Protein AF-A0A940TQ71-F1 (afdb_monomer)

Mean predicted aligned error: 8.85 Å

Solvent-accessible surface area (backbone atoms only — not comparable to full-atom values): 10863 Å² total; per-residue (Å²): 138,81,78,70,96,51,60,68,56,54,51,50,52,47,54,51,48,50,54,52,47,54,50,51,41,48,50,52,52,49,52,48,58,70,73,42,68,93,56,52,72,71,57,34,69,73,58,56,71,58,58,68,63,53,50,51,47,52,48,46,51,51,51,48,52,39,48,52,45,43,46,52,15,50,51,47,18,66,75,67,72,36,69,65,38,41,54,52,23,54,53,51,38,52,51,52,51,53,54,50,52,51,52,51,50,54,54,56,46,48,56,72,74,49,37,61,52,49,69,68,56,48,52,49,51,52,57,52,51,66,70,34,87,60,37,69,42,76,68,44,78,52,46,36,40,56,78,85,34,28,36,40,39,36,36,26,25,59,50,95,57,98,43,74,66,55,48,52,53,47,50,52,53,50,54,53,52,45,36,71,75,37,74,44,46,78,44,79,45,80,44,81,40,94,74,125

Foldseek 3Di:
DDDDPCLVVVLVVLVVVLVVLVVQLVVLVVVCVVVCPPHDSVRCLVQPPQLVSNLSNLVSVLSNVLSVLQNVLSVCCVVVVPCVSNVVSVVVSVVSVVVSVVVNVVSVVCLVVFDFHGPVVQVVLLVLQPPDPQFPFWDDWTWTDDNQAIAIETETATPDDPDPVVNVVSVVVSVVVSCVVPVRYDHYHYHHDPHD

Radius of gyration: 26.19 Å; Cα contacts (8 Å, |Δi|>4): 206; chains: 1; bounding box: 57×33×78 Å

pLDDT: mean 86.19, std 9.91, range [43.88, 95.69]

Sequence (196 aa):
PEMPQSPWVAVGVLGVAVLLELGSLRGALSEVKRVQGRRSLLKWFRQSRQSELIVVVGEDIAALLGLLVALVAVIATMVLANPLFDALGTIAIGVVLVVVAAALGVEVKSLLIGESADPETVSALHGFLTRRPEIAQVYSLITLQLGLELMVSAKVRMQETGTALQLIEDINRVELALRENFPQVRWVFFEPDIHD

Secondary structure (DSSP, 8-state):
-PPPS-HHHHHHHHHHHHHHHHHHHHHHHHHHHHHHTTS-HHHHHHH---HHHHHHHHHHHHHHHHHHHHHHHHHHHHHHT-THHHHHHHHHHHHHHHHHHHHHHHHHHHHHH-BPPPHHHHHHHHHHHHT-TTEEEEEEEEEEEETTEEEEEEEEEEP--SSHHHHHHHHHHHHHHHHHH-TTEEEEEEEE-S--

Nearest PDB structures (foldseek):
  8f6h-assembly1_A  TM=5.730E-01  e=2.544E-06  Shewanella oneidensis MR-1
  8f6e-assembly1_B  TM=6.457E-01  e=4.032E-06  Shewanella oneidensis
  7kzx-assembly1_B  TM=5.591E-01  e=5.377E-06  Shewanella oneidensis
  8f6i-assembly1_B  TM=5.713E-01  e=1.801E-05  Shewanella oneidensis MR-1
  8f6h-assembly1_B  TM=4.528E-01  e=3.024E-05  Shewanella oneidensis MR-1

Structure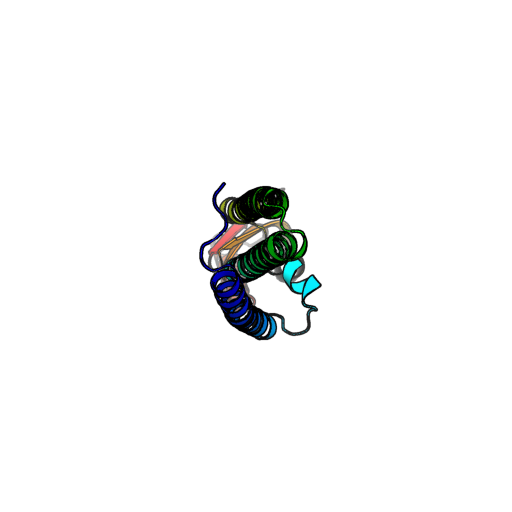 (mmCIF, N/CA/C/O backbone):
data_AF-A0A940TQ71-F1
#
_entry.id   AF-A0A940TQ71-F1
#
loop_
_atom_site.group_PDB
_atom_site.id
_atom_site.type_symbol
_atom_site.label_atom_id
_atom_site.label_alt_id
_atom_site.label_comp_id
_atom_site.label_asym_id
_atom_site.label_entity_id
_atom_site.label_seq_id
_atom_site.pdbx_PDB_ins_code
_atom_site.Cartn_x
_atom_site.Cartn_y
_atom_site.Cartn_z
_atom_site.occupancy
_atom_site.B_iso_or_equiv
_atom_site.auth_seq_id
_atom_site.auth_comp_id
_atom_site.auth_asym_id
_atom_site.auth_atom_id
_atom_site.pdbx_PDB_model_num
ATOM 1 N N . PRO A 1 1 ? 19.522 17.684 -33.947 1.00 43.88 1 PRO A N 1
ATOM 2 C CA . PRO A 1 1 ? 19.627 16.398 -33.222 1.00 43.88 1 PRO A CA 1
ATOM 3 C C . PRO A 1 1 ? 20.849 15.626 -33.723 1.00 43.88 1 PRO A C 1
ATOM 5 O O . PRO A 1 1 ? 20.836 15.111 -34.837 1.00 43.88 1 PRO A O 1
ATOM 8 N N . GLU A 1 2 ? 21.936 15.652 -32.954 1.00 44.97 2 GLU A N 1
ATOM 9 C CA . GLU A 1 2 ? 23.132 14.866 -33.267 1.00 44.97 2 GLU A CA 1
ATOM 10 C C . GLU A 1 2 ? 22.896 13.399 -32.896 1.00 44.97 2 GLU A C 1
ATOM 12 O O . GLU A 1 2 ? 22.235 13.108 -31.899 1.00 44.97 2 GLU A O 1
ATOM 17 N N . MET A 1 3 ? 23.401 12.470 -33.712 1.00 48.25 3 MET A N 1
ATOM 18 C CA . MET A 1 3 ? 23.359 11.047 -33.374 1.00 48.25 3 MET A CA 1
ATOM 19 C C . MET A 1 3 ? 24.162 10.806 -32.087 1.00 48.25 3 MET A C 1
ATOM 21 O O . MET A 1 3 ? 25.248 11.376 -31.948 1.00 48.25 3 MET A O 1
ATOM 25 N N . PRO A 1 4 ? 23.679 9.957 -31.160 1.00 55.03 4 PRO A N 1
ATOM 26 C CA . PRO A 1 4 ? 24.454 9.604 -29.983 1.00 55.03 4 PRO A CA 1
ATOM 27 C C . PRO A 1 4 ? 25.815 9.063 -30.427 1.00 55.03 4 PRO A C 1
ATOM 29 O O . PRO A 1 4 ? 25.884 8.147 -31.243 1.00 55.03 4 PRO A O 1
ATOM 32 N N . GLN A 1 5 ? 26.901 9.622 -29.888 1.00 62.00 5 GLN A N 1
ATOM 33 C CA . GLN A 1 5 ? 28.275 9.273 -30.277 1.00 62.00 5 GLN A CA 1
ATOM 34 C C . GLN A 1 5 ? 28.628 7.800 -29.973 1.00 62.00 5 GLN A C 1
ATOM 36 O O . GLN A 1 5 ? 29.611 7.278 -30.493 1.00 62.00 5 GLN A O 1
ATOM 41 N N . SER A 1 6 ? 27.813 7.105 -29.164 1.00 73.38 6 SER A N 1
ATOM 42 C CA . SER A 1 6 ? 27.898 5.655 -28.943 1.00 73.38 6 SER A CA 1
ATOM 43 C C . SER A 1 6 ? 26.532 5.034 -28.564 1.00 73.38 6 SER A C 1
ATOM 45 O O . SER A 1 6 ? 26.259 4.759 -27.395 1.00 73.38 6 SER A O 1
ATOM 47 N N . PRO A 1 7 ? 25.648 4.745 -29.538 1.00 75.44 7 PRO A N 1
ATOM 48 C CA . PRO A 1 7 ? 24.311 4.193 -29.271 1.00 75.44 7 PRO A CA 1
ATOM 49 C C . PRO A 1 7 ? 24.369 2.837 -28.547 1.00 75.44 7 PRO A C 1
ATOM 51 O O . PRO A 1 7 ? 23.540 2.520 -27.700 1.00 75.44 7 PRO A O 1
ATOM 54 N N . TRP A 1 8 ? 25.422 2.065 -28.819 1.00 83.69 8 TRP A N 1
ATOM 55 C CA . TRP A 1 8 ? 25.704 0.791 -28.162 1.00 83.69 8 TRP A CA 1
ATOM 56 C C . TRP A 1 8 ? 25.992 0.921 -26.663 1.00 83.69 8 TRP A C 1
ATOM 58 O O . TRP A 1 8 ? 25.630 0.029 -25.899 1.00 83.69 8 TRP A O 1
ATOM 68 N N . VAL A 1 9 ? 26.594 2.033 -26.224 1.00 86.81 9 VAL A N 1
ATOM 69 C CA . VAL A 1 9 ? 26.806 2.302 -24.794 1.00 86.81 9 VAL A CA 1
ATOM 70 C C . VAL A 1 9 ? 25.469 2.590 -24.121 1.00 86.81 9 VAL A C 1
ATOM 72 O O . VAL A 1 9 ? 25.210 2.046 -23.053 1.00 86.81 9 VAL A O 1
ATOM 75 N N . ALA A 1 10 ? 24.585 3.359 -24.766 1.00 85.62 10 ALA A N 1
ATOM 76 C CA . ALA A 1 10 ? 23.243 3.622 -24.246 1.00 85.62 10 ALA A CA 1
ATOM 77 C C . ALA A 1 10 ? 22.433 2.325 -24.079 1.00 85.62 10 ALA A C 1
ATOM 79 O O . ALA A 1 10 ? 21.860 2.092 -23.018 1.00 85.62 10 ALA A O 1
ATOM 80 N N . VAL A 1 11 ? 22.456 1.437 -25.079 1.00 88.12 11 VAL A N 1
ATOM 81 C CA . VAL A 1 11 ? 21.818 0.112 -24.991 1.00 88.12 11 VAL A CA 1
ATOM 82 C C . VAL A 1 11 ? 22.415 -0.723 -23.853 1.00 88.12 11 VAL A C 1
ATOM 84 O O . VAL A 1 11 ? 21.669 -1.342 -23.097 1.00 88.12 11 VAL A O 1
ATOM 87 N N . GLY A 1 12 ? 23.743 -0.720 -23.694 1.00 92.06 12 GLY A N 1
ATOM 88 C CA . GLY A 1 12 ? 24.418 -1.430 -22.606 1.00 92.06 12 GLY A CA 1
ATOM 89 C C . GLY A 1 12 ? 24.010 -0.923 -21.220 1.00 92.06 12 GLY A C 1
ATOM 90 O O . GLY A 1 12 ? 23.656 -1.721 -20.355 1.00 92.06 12 GLY A O 1
ATOM 91 N N . VAL A 1 13 ? 23.999 0.398 -21.026 1.00 92.00 13 VAL A N 1
ATOM 92 C CA . VAL A 1 13 ? 23.578 1.034 -19.767 1.00 92.00 13 VAL A CA 1
ATOM 93 C C . VAL A 1 13 ? 22.111 0.731 -19.465 1.00 92.00 13 VAL A C 1
ATOM 95 O O . VAL A 1 13 ? 21.802 0.319 -18.350 1.00 92.00 13 VAL A O 1
ATOM 98 N N . LEU A 1 14 ? 21.217 0.858 -20.452 1.00 91.31 14 LEU A N 1
ATOM 99 C CA . LEU A 1 14 ? 19.795 0.534 -20.295 1.00 91.31 14 LEU A CA 1
ATOM 100 C C . LEU A 1 14 ? 19.583 -0.945 -19.955 1.00 91.31 14 LEU A C 1
ATOM 102 O O . LEU A 1 14 ? 18.788 -1.265 -19.075 1.00 91.31 14 LEU A O 1
ATOM 106 N N . GLY A 1 15 ? 20.320 -1.851 -20.601 1.00 93.38 15 GLY A N 1
ATOM 107 C CA . GLY A 1 1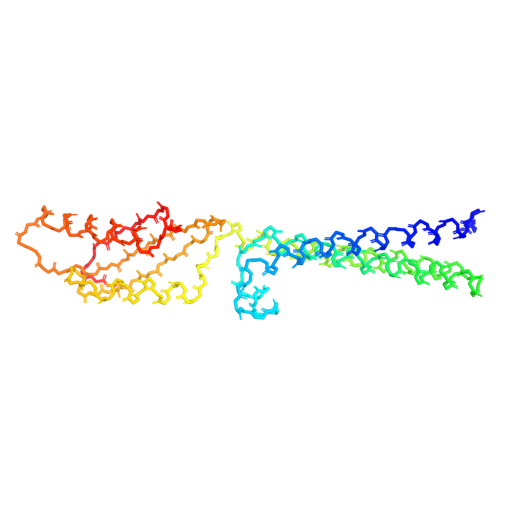5 ? 20.260 -3.280 -20.304 1.00 93.38 15 GLY A CA 1
ATOM 108 C C . GLY A 1 15 ? 20.674 -3.596 -18.865 1.00 93.38 15 GLY A C 1
ATOM 109 O O . GLY A 1 15 ? 19.977 -4.335 -18.172 1.00 93.38 15 GLY A O 1
ATOM 110 N N . VAL A 1 16 ? 21.771 -3.000 -18.386 1.00 94.94 16 VAL A N 1
ATOM 111 C CA . VAL A 1 16 ? 22.211 -3.155 -16.990 1.00 94.94 16 VAL A CA 1
ATOM 112 C C . VAL A 1 16 ? 21.192 -2.550 -16.024 1.00 94.94 16 VAL A C 1
ATOM 114 O O . VAL A 1 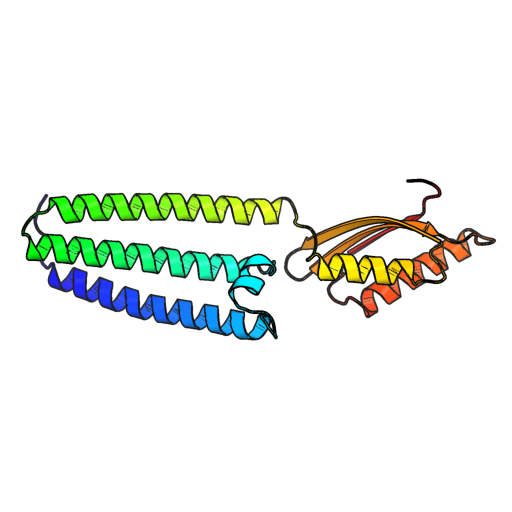16 ? 20.852 -3.200 -15.038 1.00 94.94 16 VAL A O 1
ATOM 117 N N . ALA A 1 17 ? 20.657 -1.362 -16.321 1.00 94.06 17 ALA A N 1
ATOM 118 C CA . ALA A 1 17 ? 19.630 -0.719 -15.504 1.00 94.06 17 ALA A CA 1
ATOM 119 C C . ALA A 1 17 ? 18.386 -1.609 -15.359 1.00 94.06 17 ALA A C 1
ATOM 121 O O . ALA A 1 17 ? 17.955 -1.862 -14.242 1.00 94.06 17 ALA A O 1
ATOM 122 N N . VAL A 1 18 ? 17.875 -2.184 -16.455 1.00 94.12 18 VAL A N 1
ATOM 123 C CA . VAL A 1 18 ? 16.736 -3.121 -16.417 1.00 94.12 18 VAL A CA 1
ATOM 124 C C . VAL A 1 18 ? 17.028 -4.338 -15.536 1.00 94.12 18 VAL A C 1
ATOM 126 O O . VAL A 1 18 ? 16.155 -4.783 -14.794 1.00 94.12 18 VAL A O 1
ATOM 129 N N . LEU A 1 19 ? 18.242 -4.896 -15.590 1.00 94.50 19 LEU A N 1
ATOM 130 C CA . LEU A 1 19 ? 18.611 -6.044 -14.755 1.00 94.50 19 LEU A CA 1
ATOM 131 C C . LEU A 1 19 ? 18.677 -5.692 -13.266 1.00 94.50 19 LEU A C 1
ATOM 133 O O . LEU A 1 19 ? 18.219 -6.486 -12.441 1.00 94.50 19 LEU A O 1
ATOM 137 N N . LEU A 1 20 ? 19.238 -4.527 -12.929 1.00 94.88 20 LEU A N 1
ATOM 138 C CA . LEU A 1 20 ? 19.290 -4.028 -11.554 1.00 94.88 20 LEU A CA 1
ATOM 139 C C . LEU A 1 20 ? 17.882 -3.762 -11.018 1.00 94.88 20 LEU A C 1
ATOM 141 O O . LEU A 1 20 ? 17.544 -4.242 -9.937 1.00 94.88 20 LEU A O 1
ATOM 145 N N . GLU A 1 21 ? 17.041 -3.107 -11.814 1.00 93.56 21 GLU A N 1
ATOM 146 C CA . GLU A 1 21 ? 15.661 -2.778 -11.458 1.00 93.56 21 GLU A CA 1
ATOM 147 C C . GLU A 1 21 ? 14.804 -4.042 -11.277 1.00 93.56 21 GLU A C 1
ATOM 149 O O . GLU A 1 21 ? 14.069 -4.182 -10.304 1.00 93.56 21 GLU A O 1
ATOM 154 N N . LEU A 1 22 ? 14.971 -5.049 -12.145 1.00 93.19 22 LEU A N 1
ATOM 155 C CA . LEU A 1 22 ? 14.365 -6.373 -11.953 1.00 93.19 22 LEU A CA 1
ATOM 156 C C . LEU A 1 22 ? 14.838 -7.047 -10.657 1.00 93.19 22 LEU A C 1
ATOM 158 O O . LEU A 1 22 ? 14.090 -7.825 -10.059 1.00 93.19 22 LEU A O 1
ATOM 162 N N . GLY A 1 23 ? 16.082 -6.803 -10.243 1.00 93.44 23 GLY A N 1
ATOM 163 C CA . GLY A 1 23 ? 16.612 -7.235 -8.953 1.00 93.44 23 GLY A CA 1
ATOM 164 C C . GLY A 1 23 ? 15.892 -6.563 -7.784 1.00 93.44 23 GLY A C 1
ATOM 165 O O . GLY A 1 23 ? 15.430 -7.271 -6.887 1.00 93.44 23 GLY A O 1
ATOM 166 N N . SER A 1 24 ? 15.742 -5.235 -7.839 1.00 91.94 24 SER A N 1
ATOM 167 C CA . SER A 1 24 ? 14.995 -4.441 -6.849 1.00 91.94 24 SER A CA 1
ATOM 168 C C . SER A 1 24 ? 13.548 -4.915 -6.731 1.00 91.94 24 SER A C 1
ATOM 170 O O . SER A 1 24 ? 13.131 -5.371 -5.661 1.00 91.94 24 SER A O 1
ATOM 172 N N . LEU A 1 25 ? 12.836 -4.989 -7.861 1.00 91.56 25 LEU A N 1
ATOM 173 C CA . LEU A 1 25 ? 11.439 -5.409 -7.906 1.00 91.56 25 LEU A CA 1
ATOM 174 C C . LEU A 1 25 ? 11.252 -6.820 -7.340 1.00 91.56 25 LEU A C 1
ATOM 176 O O . LEU A 1 25 ? 10.284 -7.098 -6.631 1.00 91.56 25 LEU A O 1
ATOM 180 N N . ARG A 1 26 ? 12.178 -7.746 -7.623 1.00 91.56 26 ARG A N 1
ATOM 181 C CA . ARG A 1 26 ? 12.144 -9.091 -7.025 1.00 91.56 26 ARG A CA 1
ATOM 182 C C . ARG A 1 26 ? 12.329 -9.053 -5.511 1.00 91.56 26 ARG A C 1
ATOM 184 O O . ARG A 1 26 ? 11.670 -9.834 -4.825 1.00 91.56 26 ARG A O 1
ATOM 191 N N . GLY A 1 27 ? 13.204 -8.187 -5.005 1.00 90.00 27 GLY A N 1
ATOM 192 C CA . GLY A 1 27 ? 13.382 -7.954 -3.573 1.00 90.00 27 GLY A CA 1
ATOM 193 C C . GLY A 1 27 ? 12.095 -7.450 -2.925 1.00 90.00 27 GLY A C 1
ATOM 194 O O . GLY A 1 27 ? 11.592 -8.082 -1.995 1.00 90.00 27 GLY A O 1
ATOM 195 N N . ALA A 1 28 ? 11.499 -6.397 -3.487 1.00 87.00 28 ALA A N 1
ATOM 196 C CA . ALA A 1 28 ? 10.243 -5.828 -3.007 1.00 87.00 28 ALA A CA 1
ATOM 197 C C . ALA A 1 28 ? 9.092 -6.853 -3.045 1.00 87.00 28 ALA A C 1
ATOM 199 O O . ALA A 1 28 ? 8.398 -7.063 -2.050 1.00 87.00 28 ALA A O 1
ATOM 200 N N . LEU A 1 29 ? 8.943 -7.597 -4.148 1.00 86.88 29 LEU A N 1
ATOM 201 C CA . LEU A 1 29 ? 7.950 -8.672 -4.263 1.00 86.88 29 LEU A CA 1
ATOM 202 C C . LEU A 1 29 ? 8.201 -9.831 -3.290 1.00 86.88 29 LEU A C 1
ATOM 204 O O . LEU A 1 29 ? 7.251 -10.493 -2.867 1.00 86.88 29 LEU A O 1
ATOM 208 N N . SER A 1 30 ? 9.458 -10.115 -2.943 1.00 86.56 30 SER A N 1
ATOM 209 C CA . SER A 1 30 ? 9.781 -11.105 -1.914 1.00 86.56 30 SER A CA 1
ATOM 210 C C . SER A 1 30 ? 9.316 -10.640 -0.535 1.00 86.56 30 SER A C 1
ATOM 212 O O . SER A 1 30 ? 8.801 -11.460 0.225 1.00 86.56 30 SER A O 1
ATOM 214 N N . GLU A 1 31 ? 9.457 -9.354 -0.216 1.00 85.19 31 GLU A N 1
ATOM 215 C CA . GLU A 1 31 ? 8.972 -8.794 1.048 1.00 85.19 31 GLU A CA 1
ATOM 216 C C . GLU A 1 31 ? 7.440 -8.807 1.105 1.00 85.19 31 GLU A C 1
ATOM 218 O O . GLU A 1 31 ? 6.857 -9.310 2.066 1.00 85.19 31 GLU A O 1
ATOM 223 N N . VAL A 1 32 ? 6.774 -8.424 0.008 1.00 84.06 32 VAL A N 1
ATOM 224 C CA . VAL A 1 32 ? 5.315 -8.556 -0.134 1.00 84.06 32 VAL A CA 1
ATOM 225 C C . VAL A 1 32 ? 4.864 -9.995 0.118 1.00 84.06 32 VAL A C 1
ATOM 227 O O . VAL A 1 32 ? 3.930 -10.220 0.884 1.00 84.06 32 VAL A O 1
ATOM 230 N N . LYS A 1 33 ? 5.546 -10.994 -0.458 1.00 83.50 33 LYS A N 1
ATOM 231 C CA . LYS A 1 33 ? 5.207 -12.412 -0.246 1.00 83.50 33 LYS A CA 1
ATOM 232 C C . LYS A 1 33 ? 5.316 -12.854 1.214 1.00 83.50 33 LYS A C 1
ATOM 234 O O . LYS A 1 33 ? 4.555 -13.730 1.619 1.00 83.50 33 LYS A O 1
ATOM 239 N N . ARG A 1 34 ? 6.230 -12.278 2.003 1.00 80.75 34 ARG A N 1
ATOM 240 C CA . ARG A 1 34 ? 6.346 -12.583 3.441 1.00 80.75 34 ARG A CA 1
ATOM 241 C C . ARG A 1 34 ? 5.147 -12.059 4.225 1.00 80.75 34 ARG A C 1
ATOM 243 O O . ARG A 1 34 ? 4.694 -12.730 5.147 1.00 80.75 34 ARG A O 1
ATOM 250 N N . VAL A 1 35 ? 4.605 -10.909 3.826 1.00 75.50 35 VAL A N 1
ATOM 251 C CA . VAL A 1 35 ? 3.489 -10.256 4.526 1.00 75.50 35 VAL A CA 1
ATOM 252 C C . VAL A 1 35 ? 2.111 -10.681 3.995 1.00 75.50 35 VAL A C 1
ATOM 254 O O . VAL A 1 35 ? 1.115 -10.661 4.715 1.00 75.50 35 VAL A O 1
ATOM 257 N N . GLN A 1 36 ? 2.032 -11.126 2.742 1.00 70.19 36 GLN A N 1
ATOM 258 C CA . GLN A 1 36 ? 0.796 -11.493 2.044 1.00 70.19 36 GLN A CA 1
ATOM 259 C C . GLN A 1 36 ? 0.043 -12.693 2.652 1.00 70.19 36 GLN A C 1
ATOM 261 O O . GLN A 1 36 ? -1.174 -12.828 2.465 1.00 70.19 36 GLN A O 1
ATOM 266 N N . GLY A 1 37 ? 0.739 -13.576 3.374 1.00 72.31 37 GLY A N 1
ATOM 267 C CA . GLY A 1 37 ? 0.145 -14.768 3.979 1.00 72.31 37 GLY A CA 1
ATOM 268 C C . GLY A 1 37 ? -0.535 -15.675 2.942 1.00 72.31 37 GLY A C 1
ATOM 269 O O . GLY A 1 37 ? 0.080 -16.086 1.963 1.00 72.31 37 GLY A O 1
ATOM 270 N N . ARG A 1 38 ? -1.821 -16.002 3.150 1.00 69.81 38 ARG A N 1
ATOM 271 C CA . ARG A 1 38 ? -2.621 -16.872 2.253 1.00 69.81 38 ARG A CA 1
ATOM 272 C C . ARG A 1 38 ? -3.369 -16.125 1.136 1.00 69.81 38 ARG A C 1
ATOM 274 O O . ARG A 1 38 ? -4.068 -16.762 0.348 1.00 69.81 38 ARG A O 1
ATOM 281 N N . ARG A 1 39 ? -3.305 -14.790 1.086 1.00 70.25 39 ARG A N 1
ATOM 282 C CA . ARG A 1 39 ? -4.020 -13.988 0.070 1.00 70.25 39 ARG A CA 1
ATOM 283 C C . ARG A 1 39 ? -3.285 -14.093 -1.275 1.00 70.25 39 ARG A C 1
ATOM 285 O O . ARG A 1 39 ? -2.119 -14.457 -1.295 1.00 70.25 39 ARG A O 1
ATOM 292 N N . SER A 1 40 ? -3.929 -13.814 -2.411 1.00 77.56 40 SER A N 1
ATOM 293 C CA . SER A 1 40 ? -3.237 -13.701 -3.714 1.00 77.56 40 SER A CA 1
ATOM 294 C C . SER A 1 40 ? -2.602 -12.313 -3.873 1.00 77.56 40 SER A C 1
ATOM 296 O O . SER A 1 40 ? -3.045 -11.377 -3.213 1.00 77.56 40 SER A O 1
ATOM 298 N N . LEU A 1 41 ? -1.595 -12.157 -4.746 1.00 70.75 41 LEU A N 1
ATOM 299 C CA . LEU A 1 41 ? -0.843 -10.894 -4.872 1.00 70.75 41 LEU A CA 1
ATOM 300 C C . LEU A 1 41 ? -1.769 -9.738 -5.263 1.00 70.75 41 LEU A C 1
ATOM 302 O O . LEU A 1 41 ? -1.744 -8.690 -4.637 1.00 70.75 41 LEU A O 1
ATOM 306 N N . LEU A 1 42 ? -2.661 -9.968 -6.228 1.00 68.12 42 LEU A N 1
ATOM 307 C CA . LEU A 1 42 ? -3.688 -9.007 -6.644 1.00 68.12 42 LEU A CA 1
ATOM 308 C C . LEU A 1 42 ? -4.652 -8.639 -5.512 1.00 68.12 42 LEU A C 1
ATOM 310 O O . LEU A 1 42 ? -5.015 -7.475 -5.358 1.00 68.12 42 LEU A O 1
ATOM 314 N N 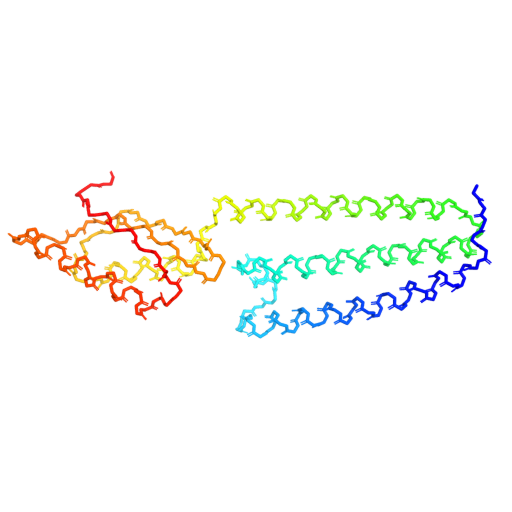. LYS A 1 43 ? -5.073 -9.627 -4.714 1.00 69.62 43 LYS A N 1
ATOM 315 C CA . LYS A 1 43 ? -5.970 -9.381 -3.582 1.00 69.62 43 LYS A CA 1
ATOM 316 C C . LYS A 1 43 ? -5.245 -8.615 -2.473 1.00 69.62 43 LYS A C 1
ATOM 318 O O . LYS A 1 43 ? -5.841 -7.731 -1.877 1.00 69.62 43 LYS A O 1
ATOM 323 N N . TRP A 1 44 ? -3.964 -8.902 -2.249 1.00 73.31 44 TRP A N 1
ATOM 324 C CA . TRP A 1 44 ? -3.122 -8.170 -1.309 1.00 73.31 44 TRP A CA 1
ATOM 325 C C . TRP A 1 44 ? -2.861 -6.740 -1.775 1.00 73.31 44 TRP A C 1
ATOM 327 O O . TRP A 1 44 ? -3.107 -5.841 -0.997 1.00 73.31 44 TRP A O 1
ATOM 337 N N . PHE A 1 45 ? -2.502 -6.491 -3.035 1.00 71.06 45 PHE A N 1
ATOM 338 C CA . PHE A 1 45 ? -2.336 -5.121 -3.545 1.00 71.06 45 PHE A CA 1
ATOM 339 C C . PHE A 1 45 ? -3.605 -4.275 -3.405 1.00 71.06 45 PHE A C 1
ATOM 341 O O . PHE A 1 45 ? -3.522 -3.075 -3.188 1.00 71.06 45 PHE A O 1
ATOM 348 N N . ARG A 1 46 ? -4.784 -4.897 -3.511 1.00 65.88 46 ARG A N 1
ATOM 349 C CA . ARG A 1 46 ? -6.071 -4.201 -3.399 1.00 65.88 46 ARG A CA 1
ATOM 350 C C . ARG A 1 46 ? -6.568 -4.012 -1.957 1.00 65.88 46 ARG A C 1
ATOM 352 O O . ARG A 1 46 ? -7.417 -3.159 -1.733 1.00 65.88 46 ARG A O 1
ATOM 359 N N . GLN A 1 47 ? -6.125 -4.844 -1.013 1.00 63.84 47 GLN A N 1
ATOM 360 C CA . GLN A 1 47 ? -6.622 -4.859 0.376 1.00 63.84 47 GLN A CA 1
ATOM 361 C C . GLN A 1 47 ? -5.565 -4.455 1.409 1.00 63.84 47 GLN A C 1
ATOM 363 O O . GLN A 1 47 ? -5.894 -4.063 2.523 1.00 63.84 47 GLN A O 1
ATOM 368 N N . SER A 1 48 ? -4.286 -4.592 1.072 1.00 64.19 48 SER A N 1
ATOM 369 C CA . SER A 1 48 ? -3.183 -4.201 1.934 1.00 64.19 48 SER A CA 1
ATOM 370 C C . SER A 1 48 ? -3.101 -2.687 1.963 1.00 64.19 48 SER A C 1
ATOM 372 O O . SER A 1 48 ? -3.116 -2.033 0.929 1.00 64.19 48 SER A O 1
ATOM 374 N N . ARG A 1 49 ? -3.006 -2.139 3.169 1.00 63.94 49 ARG A N 1
ATOM 375 C CA . ARG A 1 49 ? -2.795 -0.711 3.422 1.00 63.94 49 ARG A CA 1
ATOM 376 C C . ARG A 1 49 ? -1.342 -0.426 3.813 1.00 63.94 49 ARG A C 1
ATOM 378 O O . ARG A 1 49 ? -1.045 0.594 4.420 1.00 63.94 49 ARG A O 1
ATOM 385 N N . GLN A 1 50 ? -0.430 -1.356 3.508 1.00 67.69 50 GLN A N 1
ATOM 386 C CA . GLN A 1 50 ? 1.008 -1.151 3.679 1.00 67.69 50 GLN A CA 1
ATOM 387 C C . GLN A 1 50 ? 1.541 -0.278 2.549 1.00 67.69 50 GLN A C 1
ATOM 389 O O . GLN A 1 50 ? 2.113 -0.757 1.569 1.00 67.69 50 GLN A O 1
ATOM 394 N N . SER A 1 51 ? 1.316 1.019 2.715 1.00 67.06 51 SER A N 1
ATOM 395 C CA . SER A 1 51 ? 1.616 2.073 1.753 1.00 67.06 51 SER A CA 1
ATOM 396 C C . SER A 1 51 ? 3.047 2.046 1.253 1.00 67.06 51 SER A C 1
ATOM 398 O O . SER A 1 51 ? 3.279 2.227 0.068 1.00 67.06 51 SER A O 1
ATOM 400 N N . GLU A 1 52 ? 4.001 1.779 2.141 1.00 76.75 52 GLU A N 1
ATOM 401 C CA . GLU A 1 52 ? 5.422 1.765 1.799 1.00 76.75 52 GLU A CA 1
ATOM 402 C C . GLU A 1 52 ? 5.734 0.714 0.727 1.00 76.75 52 GLU A C 1
ATOM 404 O O . GLU A 1 52 ? 6.285 1.040 -0.319 1.00 76.75 52 GLU A O 1
ATOM 409 N N . LEU A 1 53 ? 5.296 -0.533 0.928 1.00 78.69 53 LEU A N 1
ATOM 410 C CA . LEU A 1 53 ? 5.544 -1.614 -0.029 1.00 78.69 53 LEU A CA 1
ATOM 411 C C . LEU A 1 53 ? 4.773 -1.425 -1.340 1.00 78.69 53 LEU A C 1
ATOM 413 O O . LEU A 1 53 ? 5.282 -1.777 -2.402 1.00 78.69 53 LEU A O 1
ATOM 417 N N . ILE A 1 54 ? 3.552 -0.883 -1.283 1.00 77.56 54 ILE A N 1
ATOM 418 C CA . ILE A 1 54 ? 2.754 -0.614 -2.487 1.00 77.56 54 ILE A CA 1
ATOM 419 C C . ILE A 1 54 ? 3.405 0.482 -3.330 1.00 77.56 54 ILE A C 1
ATOM 421 O O . ILE A 1 54 ? 3.519 0.318 -4.545 1.00 77.56 54 ILE A O 1
ATOM 425 N N . VAL A 1 55 ? 3.858 1.563 -2.690 1.00 81.38 55 VAL A N 1
ATOM 426 C CA . VAL A 1 55 ? 4.527 2.685 -3.357 1.00 81.38 55 VAL A CA 1
ATOM 427 C C . VAL A 1 55 ? 5.833 2.224 -3.995 1.00 81.38 55 VAL A C 1
ATOM 429 O O . VAL A 1 55 ? 6.007 2.445 -5.189 1.00 81.38 55 VAL A O 1
ATOM 432 N N . VAL A 1 56 ? 6.690 1.513 -3.254 1.00 86.25 56 VAL A N 1
ATOM 433 C CA . VAL A 1 56 ? 7.979 1.023 -3.773 1.00 86.25 56 VAL A CA 1
ATOM 434 C C . VAL A 1 56 ? 7.779 0.076 -4.957 1.00 86.25 56 VAL A C 1
ATOM 436 O O . VAL A 1 56 ? 8.397 0.250 -6.000 1.00 86.25 56 VAL A O 1
ATOM 439 N N . VAL A 1 57 ? 6.866 -0.899 -4.861 1.00 86.62 57 VAL A N 1
ATOM 440 C CA . VAL A 1 57 ? 6.612 -1.804 -5.997 1.00 86.62 57 VAL A CA 1
ATOM 441 C C . VAL A 1 57 ? 6.016 -1.054 -7.193 1.00 86.62 57 VAL A C 1
ATOM 443 O O . VAL A 1 57 ? 6.346 -1.362 -8.338 1.00 86.62 57 VAL A O 1
ATOM 446 N N . GLY A 1 58 ? 5.130 -0.086 -6.949 1.00 83.69 58 GLY A N 1
ATOM 447 C CA . GLY A 1 58 ? 4.564 0.756 -8.002 1.00 83.69 58 GLY A CA 1
ATOM 448 C C . GLY A 1 58 ? 5.629 1.580 -8.729 1.00 83.69 58 GLY A C 1
ATOM 449 O O . GLY A 1 58 ? 5.602 1.659 -9.959 1.00 83.69 58 GLY A O 1
ATOM 450 N N . GLU A 1 59 ? 6.578 2.141 -7.983 1.00 86.50 59 GLU A N 1
ATOM 451 C CA . GLU A 1 59 ? 7.718 2.896 -8.506 1.00 86.50 59 GLU A CA 1
ATOM 452 C C . GLU A 1 59 ? 8.651 2.013 -9.343 1.00 86.50 59 GLU A C 1
ATOM 454 O O . GLU A 1 59 ? 8.897 2.335 -10.505 1.00 86.50 59 GLU A O 1
ATOM 459 N N . ASP A 1 60 ? 9.069 0.856 -8.826 1.00 90.88 60 ASP A N 1
ATOM 460 C CA . ASP A 1 60 ? 9.943 -0.080 -9.548 1.00 90.88 60 ASP A CA 1
ATOM 461 C C . ASP A 1 60 ? 9.299 -0.554 -10.872 1.00 90.88 60 ASP A C 1
ATOM 463 O O . ASP A 1 60 ? 9.958 -0.693 -11.907 1.00 90.88 60 ASP A O 1
ATOM 467 N N . ILE A 1 61 ? 7.977 -0.786 -10.886 1.00 88.25 61 ILE A N 1
ATOM 468 C CA . ILE A 1 61 ? 7.237 -1.145 -12.111 1.00 88.25 61 ILE A CA 1
ATOM 469 C C . ILE A 1 61 ? 7.239 0.016 -13.112 1.00 88.25 61 ILE A C 1
ATOM 471 O O . ILE A 1 61 ? 7.438 -0.198 -14.311 1.00 88.25 61 ILE A O 1
ATOM 475 N N . ALA A 1 62 ? 7.007 1.239 -12.639 1.00 87.69 62 ALA A N 1
ATOM 476 C CA . ALA A 1 62 ? 7.036 2.434 -13.469 1.00 87.69 62 ALA A CA 1
ATOM 477 C C . ALA A 1 62 ? 8.421 2.681 -14.080 1.00 87.69 62 ALA A C 1
ATOM 479 O O . ALA A 1 62 ? 8.524 2.950 -15.281 1.00 87.69 62 ALA A O 1
ATOM 480 N N . ALA A 1 63 ? 9.474 2.536 -13.275 1.00 89.94 63 ALA A N 1
ATOM 481 C CA . ALA A 1 63 ? 10.859 2.644 -13.705 1.00 89.94 63 ALA A CA 1
ATOM 482 C C . ALA A 1 63 ? 11.182 1.598 -14.779 1.00 89.94 63 ALA A C 1
ATOM 484 O O . ALA A 1 63 ? 11.679 1.949 -15.851 1.00 89.94 63 ALA A O 1
ATOM 485 N N . LEU A 1 64 ? 10.802 0.332 -14.565 1.00 91.88 64 LEU A N 1
ATOM 486 C CA . LEU A 1 64 ? 10.961 -0.728 -15.565 1.00 91.88 64 LEU A CA 1
ATOM 487 C C . LEU A 1 64 ? 10.239 -0.419 -16.877 1.00 91.88 64 LEU A C 1
ATOM 489 O O . LEU A 1 64 ? 10.815 -0.610 -17.948 1.00 91.88 64 LEU A O 1
ATOM 493 N N . LEU A 1 65 ? 8.998 0.072 -16.824 1.00 90.56 65 LEU A N 1
ATOM 494 C CA . LEU A 1 65 ? 8.258 0.453 -18.029 1.00 90.56 65 LEU A CA 1
ATOM 495 C C . LEU A 1 65 ? 8.953 1.598 -18.773 1.00 90.56 65 LEU A C 1
ATOM 497 O O . LEU A 1 65 ? 9.116 1.516 -19.991 1.00 90.56 65 LEU A O 1
ATOM 501 N N . GLY A 1 66 ? 9.416 2.625 -18.056 1.00 90.75 66 GLY A N 1
ATOM 502 C CA . GLY A 1 66 ? 10.186 3.728 -18.635 1.00 90.75 66 GLY A CA 1
ATOM 503 C C . GLY A 1 66 ? 11.479 3.253 -19.304 1.00 90.75 66 GLY A C 1
ATOM 504 O O . GLY A 1 66 ? 11.753 3.621 -20.447 1.00 90.75 66 GLY A O 1
ATOM 505 N N . LEU A 1 67 ? 12.234 2.376 -18.636 1.00 92.19 67 LEU A N 1
ATOM 506 C CA . LEU A 1 67 ? 13.468 1.785 -19.164 1.00 92.19 67 LEU A CA 1
ATOM 507 C C . LEU A 1 67 ? 13.218 0.934 -20.416 1.00 92.19 67 LEU A C 1
ATOM 509 O O . LEU A 1 67 ? 13.988 1.010 -21.373 1.00 92.19 67 LEU A O 1
ATOM 513 N N . LEU A 1 68 ? 12.136 0.150 -20.445 1.00 91.81 68 LEU A N 1
ATOM 514 C CA . LEU A 1 68 ? 11.766 -0.647 -21.616 1.00 91.81 68 LEU A CA 1
ATOM 515 C C . LEU A 1 68 ? 11.366 0.237 -22.802 1.00 91.81 68 LEU A C 1
ATOM 517 O O . LEU A 1 68 ? 11.801 -0.023 -23.924 1.00 91.81 68 LEU A O 1
ATOM 521 N N . VAL A 1 69 ? 10.588 1.298 -22.566 1.00 90.94 69 VAL A N 1
ATOM 522 C CA . VAL A 1 69 ? 10.233 2.280 -23.605 1.00 90.94 69 VAL A CA 1
ATOM 523 C C . VAL A 1 69 ? 11.489 2.959 -24.154 1.00 90.94 69 VAL A C 1
ATOM 525 O O . VAL A 1 69 ? 11.647 3.040 -25.373 1.00 90.94 69 VAL A O 1
ATOM 528 N N . ALA A 1 70 ? 12.409 3.378 -23.279 1.00 89.81 70 ALA A N 1
ATOM 529 C CA . ALA A 1 70 ? 13.688 3.968 -23.671 1.00 89.81 70 ALA A CA 1
ATOM 530 C C . ALA A 1 70 ? 14.517 3.005 -24.532 1.00 89.81 70 ALA A C 1
ATOM 532 O O . ALA A 1 70 ? 14.999 3.374 -25.601 1.00 89.81 70 ALA A O 1
ATOM 533 N N . LEU A 1 71 ? 14.638 1.748 -24.100 1.00 90.81 71 LEU A N 1
ATOM 534 C CA . LEU A 1 71 ? 15.401 0.726 -24.809 1.00 90.81 71 LEU A CA 1
ATOM 535 C C . LEU A 1 71 ? 14.830 0.462 -26.206 1.00 90.81 71 LEU A C 1
ATOM 537 O O . LEU A 1 71 ? 15.582 0.425 -27.180 1.00 90.81 71 LEU A O 1
ATOM 541 N N . VAL A 1 72 ? 13.506 0.335 -26.325 1.00 91.06 72 VAL A N 1
ATOM 542 C CA . VAL A 1 72 ? 12.834 0.148 -27.620 1.00 91.06 72 VAL A CA 1
ATOM 543 C C . VAL A 1 72 ? 13.034 1.364 -28.525 1.00 91.06 72 VAL A C 1
ATOM 545 O O . VAL A 1 72 ? 13.336 1.190 -29.704 1.00 91.06 72 VAL A O 1
ATOM 548 N N . ALA A 1 73 ? 12.917 2.583 -27.995 1.00 89.00 73 ALA A N 1
ATOM 549 C CA . ALA A 1 73 ? 13.099 3.812 -28.764 1.00 89.00 73 ALA A CA 1
ATOM 550 C C . ALA A 1 73 ? 14.532 3.974 -29.296 1.00 89.00 73 ALA A C 1
ATOM 552 O O . ALA A 1 73 ? 14.724 4.302 -30.472 1.00 89.00 73 ALA A O 1
ATOM 553 N N . VAL A 1 74 ? 15.538 3.680 -28.466 1.00 88.38 74 VAL A N 1
ATOM 554 C CA . VAL A 1 74 ? 16.954 3.724 -28.859 1.00 88.38 74 VAL A CA 1
ATOM 555 C C . VAL A 1 74 ? 17.250 2.662 -29.919 1.00 88.38 74 VAL A C 1
ATOM 557 O O . VAL A 1 74 ? 17.832 2.981 -30.957 1.00 88.38 74 VAL A O 1
ATOM 560 N N . ILE A 1 75 ? 16.794 1.419 -29.725 1.00 88.31 75 ILE A N 1
ATOM 561 C CA . ILE A 1 75 ? 16.976 0.342 -30.712 1.00 88.31 75 ILE A CA 1
ATOM 562 C C . ILE A 1 75 ? 16.280 0.692 -32.034 1.00 88.31 75 ILE A C 1
ATOM 564 O O . ILE A 1 75 ? 16.877 0.537 -33.099 1.00 88.31 75 ILE A O 1
ATOM 568 N N . ALA A 1 76 ? 15.047 1.204 -31.991 1.00 87.81 76 ALA A N 1
ATOM 569 C CA . ALA A 1 76 ? 14.317 1.619 -33.187 1.00 87.81 76 ALA A CA 1
ATOM 570 C C . ALA A 1 76 ? 15.045 2.746 -33.932 1.00 87.81 76 ALA A C 1
ATOM 572 O O . ALA A 1 76 ? 15.183 2.687 -35.152 1.00 87.81 76 ALA A O 1
ATOM 573 N N . THR A 1 77 ? 15.584 3.729 -33.208 1.00 87.44 77 THR A N 1
ATOM 574 C CA . THR A 1 77 ? 16.390 4.814 -33.787 1.00 87.44 77 THR A CA 1
ATOM 575 C C . THR A 1 77 ? 17.639 4.282 -34.483 1.00 87.44 77 THR A C 1
ATOM 577 O O . THR A 1 77 ? 17.964 4.735 -35.580 1.00 87.44 77 THR A O 1
ATOM 580 N N . MET A 1 78 ? 18.312 3.294 -33.884 1.00 85.69 78 MET A N 1
ATOM 581 C CA . MET A 1 78 ? 19.497 2.658 -34.463 1.00 85.69 78 MET A CA 1
ATOM 582 C C . MET A 1 78 ? 19.172 1.849 -35.723 1.00 85.69 78 MET A C 1
ATOM 584 O O . MET A 1 78 ? 19.882 1.967 -36.718 1.00 85.69 78 MET A O 1
ATOM 588 N N . VAL A 1 79 ? 18.113 1.034 -35.692 1.00 88.94 79 VAL A N 1
ATOM 589 C CA . VAL A 1 79 ? 17.758 0.133 -36.803 1.00 88.94 79 VAL A CA 1
ATOM 590 C C . VAL A 1 79 ? 17.142 0.898 -37.974 1.00 88.94 79 VAL A C 1
ATOM 592 O O . VAL A 1 79 ? 17.463 0.611 -39.124 1.00 88.94 79 VAL A O 1
ATOM 595 N N . LEU A 1 80 ? 16.274 1.878 -37.703 1.00 87.75 80 LEU A N 1
ATOM 596 C CA . LEU A 1 80 ? 15.600 2.665 -38.741 1.00 87.75 80 LEU A CA 1
ATOM 597 C C . LEU A 1 80 ? 16.404 3.907 -39.162 1.00 87.75 80 LEU A C 1
ATOM 599 O O . LEU A 1 80 ? 15.963 4.628 -40.056 1.00 87.75 80 LEU A O 1
ATOM 603 N N . ALA A 1 81 ? 17.548 4.172 -38.519 1.00 85.00 81 ALA A N 1
ATOM 604 C CA . ALA A 1 81 ? 18.383 5.359 -38.726 1.00 85.00 81 ALA A CA 1
ATOM 605 C C . ALA A 1 81 ? 17.585 6.680 -38.687 1.00 85.00 81 ALA A C 1
ATOM 607 O O . ALA A 1 81 ? 17.898 7.640 -39.392 1.00 85.00 81 ALA A O 1
ATOM 608 N N . ASN A 1 82 ? 16.527 6.721 -37.872 1.00 86.00 82 ASN A N 1
ATOM 609 C CA . ASN A 1 82 ? 15.595 7.838 -37.806 1.00 86.00 82 ASN A CA 1
ATOM 610 C C . ASN A 1 82 ? 15.508 8.380 -36.367 1.00 86.00 82 ASN A C 1
ATOM 612 O O . ASN A 1 82 ? 14.919 7.720 -35.508 1.00 86.00 82 ASN A O 1
ATOM 616 N N . PRO A 1 83 ? 16.031 9.592 -36.096 1.00 84.31 83 PRO A N 1
ATOM 617 C CA . PRO A 1 83 ? 16.051 10.182 -34.756 1.00 84.31 83 PRO A CA 1
ATOM 618 C C . PRO A 1 83 ? 14.661 10.561 -34.224 1.00 84.31 83 PRO A C 1
ATOM 620 O O . PRO A 1 83 ? 14.527 10.891 -33.048 1.00 84.31 83 PRO A O 1
ATOM 623 N N . LEU A 1 84 ? 13.610 10.508 -35.053 1.00 89.19 84 LEU A N 1
ATOM 624 C CA . LEU A 1 84 ? 12.240 10.734 -34.589 1.00 89.19 84 LEU A CA 1
ATOM 625 C C . LEU A 1 84 ? 11.802 9.705 -33.539 1.00 89.19 84 LEU A C 1
ATOM 627 O O . LEU A 1 84 ? 11.028 10.055 -32.652 1.00 89.19 84 LEU A O 1
ATOM 631 N N . PHE A 1 85 ? 12.298 8.465 -33.600 1.00 86.44 85 PHE A N 1
ATOM 632 C CA . PHE A 1 85 ? 11.933 7.433 -32.623 1.00 86.44 85 PHE A CA 1
ATOM 633 C C . PHE A 1 85 ? 12.490 7.727 -31.226 1.00 86.44 85 PHE A C 1
ATOM 635 O O . PHE A 1 85 ? 11.793 7.484 -30.246 1.00 86.44 85 PHE A O 1
ATOM 642 N N . ASP A 1 86 ? 13.680 8.318 -31.129 1.00 84.81 86 ASP A N 1
ATOM 643 C CA . ASP A 1 86 ? 14.288 8.745 -29.863 1.00 84.81 86 ASP A CA 1
ATOM 644 C C . ASP A 1 86 ? 13.521 9.921 -29.236 1.00 84.81 86 ASP A C 1
ATOM 646 O O . ASP A 1 86 ? 13.205 9.921 -28.043 1.00 84.81 86 ASP A O 1
ATOM 650 N N . ALA A 1 87 ? 13.112 10.887 -30.065 1.00 87.94 87 ALA A N 1
ATOM 651 C CA . ALA A 1 87 ? 12.279 12.004 -29.626 1.00 87.94 87 ALA A CA 1
ATOM 652 C C . ALA A 1 87 ? 10.898 11.531 -29.131 1.00 87.94 87 ALA A C 1
ATOM 654 O O . ALA A 1 87 ? 10.452 11.935 -28.056 1.00 87.94 87 ALA A O 1
ATOM 655 N N . LEU A 1 88 ? 10.236 10.641 -29.881 1.00 90.19 88 LEU A N 1
ATOM 656 C CA . LEU A 1 88 ? 8.958 10.048 -29.474 1.00 90.19 88 LEU A CA 1
ATOM 657 C C . LEU A 1 88 ? 9.102 9.195 -28.210 1.00 90.19 88 LEU A C 1
ATOM 659 O O . LEU A 1 88 ? 8.250 9.273 -27.327 1.00 90.19 88 LEU A O 1
ATOM 663 N N . GLY A 1 89 ? 10.187 8.426 -28.098 1.00 86.62 89 GLY A N 1
ATOM 664 C CA . GLY A 1 89 ? 10.513 7.650 -26.905 1.00 86.62 89 GLY A CA 1
ATOM 665 C C . GLY A 1 89 ? 10.679 8.528 -25.671 1.00 86.62 89 GLY A C 1
ATOM 666 O O . GLY A 1 89 ? 10.080 8.253 -24.637 1.00 86.62 89 GLY A O 1
ATOM 667 N N . THR A 1 90 ? 11.408 9.637 -25.796 1.00 87.62 90 THR A N 1
ATOM 668 C CA . THR A 1 90 ? 11.614 10.600 -24.703 1.00 87.62 90 THR A CA 1
ATOM 669 C C . THR A 1 90 ? 10.297 11.234 -24.247 1.00 87.62 90 THR A C 1
ATOM 671 O O . THR A 1 90 ? 10.038 11.329 -23.047 1.00 87.62 90 THR A O 1
ATOM 674 N N . ILE A 1 91 ? 9.422 11.611 -25.187 1.00 92.62 91 ILE A N 1
ATOM 675 C CA . ILE A 1 91 ? 8.077 12.114 -24.863 1.00 92.62 91 ILE A CA 1
ATOM 676 C C . ILE A 1 91 ? 7.258 11.032 -24.151 1.00 92.62 91 ILE A C 1
ATOM 678 O O . ILE A 1 91 ? 6.619 11.318 -23.139 1.00 92.62 91 ILE A O 1
ATOM 682 N N . ALA A 1 92 ? 7.295 9.789 -24.639 1.00 89.81 92 ALA A N 1
ATOM 683 C CA . ALA A 1 92 ? 6.577 8.676 -24.027 1.00 89.81 92 ALA A CA 1
ATOM 684 C C . ALA A 1 92 ? 7.043 8.413 -22.585 1.00 89.81 92 ALA A C 1
ATOM 686 O O . ALA A 1 92 ? 6.202 8.237 -21.706 1.00 89.81 92 ALA A O 1
ATOM 687 N N . ILE A 1 93 ? 8.352 8.471 -22.316 1.00 88.81 93 ILE A N 1
ATOM 688 C CA . ILE A 1 93 ? 8.902 8.375 -20.954 1.00 88.81 93 ILE A CA 1
ATOM 689 C C . ILE A 1 93 ? 8.361 9.512 -20.080 1.00 88.81 93 ILE A C 1
ATOM 691 O O . ILE A 1 93 ? 7.892 9.259 -18.974 1.00 88.81 93 ILE A O 1
ATOM 695 N N . GLY A 1 94 ? 8.357 10.750 -20.582 1.00 89.88 94 GLY A N 1
ATOM 696 C CA . GLY A 1 94 ? 7.789 11.892 -19.861 1.00 89.88 94 GLY A CA 1
ATOM 697 C C . GLY A 1 94 ? 6.315 11.692 -19.494 1.00 89.88 94 GLY A C 1
ATOM 698 O O . GLY A 1 94 ? 5.918 11.959 -18.362 1.00 89.88 94 GLY A O 1
ATOM 699 N N . VAL A 1 95 ? 5.508 11.158 -20.417 1.00 92.12 95 VAL A N 1
ATOM 700 C CA . VAL A 1 95 ? 4.098 10.827 -20.155 1.00 92.12 95 VAL A CA 1
ATOM 701 C C . VAL A 1 95 ? 3.971 9.743 -19.084 1.00 92.12 95 VAL A C 1
ATOM 703 O O . VAL A 1 95 ? 3.162 9.897 -18.170 1.00 92.12 95 VAL A O 1
ATOM 706 N N . VAL A 1 96 ? 4.780 8.680 -19.152 1.00 87.62 96 VAL A N 1
ATOM 707 C CA . VAL A 1 96 ? 4.803 7.622 -18.126 1.00 87.62 96 VAL A CA 1
ATOM 708 C C . VAL A 1 96 ? 5.117 8.214 -16.751 1.00 87.62 96 VAL A C 1
ATOM 710 O O . VAL A 1 96 ? 4.382 7.951 -15.803 1.00 87.62 96 VAL A O 1
ATOM 713 N N . LEU A 1 97 ? 6.134 9.074 -16.647 1.00 88.06 97 LEU A N 1
ATOM 714 C CA . LEU A 1 97 ? 6.506 9.724 -15.387 1.00 88.06 97 LEU A CA 1
ATOM 715 C C . LEU A 1 97 ? 5.377 10.594 -14.822 1.00 88.06 97 LEU A C 1
ATOM 717 O O . LEU A 1 97 ? 5.105 10.533 -13.626 1.00 88.06 97 LEU A O 1
ATOM 721 N N . VAL A 1 98 ? 4.678 11.365 -15.663 1.00 91.50 98 VAL A N 1
ATOM 722 C CA . VAL A 1 98 ? 3.534 12.184 -15.224 1.00 91.50 98 VAL A CA 1
ATOM 723 C C . VAL A 1 98 ? 2.387 11.312 -14.714 1.00 91.50 98 VAL A C 1
ATOM 725 O O . VAL A 1 98 ? 1.817 11.606 -13.665 1.00 91.50 98 VAL A O 1
ATOM 728 N N . VAL A 1 99 ? 2.052 10.233 -15.428 1.00 88.50 99 VAL A N 1
ATOM 729 C CA . VAL A 1 99 ? 0.987 9.302 -15.019 1.00 88.50 99 VAL A CA 1
ATOM 730 C C . VAL A 1 99 ? 1.322 8.649 -13.679 1.00 88.50 99 VAL A C 1
ATOM 732 O O . VAL A 1 99 ? 0.468 8.585 -12.798 1.00 88.50 99 VAL A O 1
ATOM 735 N N . VAL A 1 100 ? 2.566 8.206 -13.505 1.00 85.31 100 VAL A N 1
ATOM 736 C CA . VAL A 1 100 ? 3.037 7.553 -12.277 1.00 85.31 100 VAL A CA 1
ATOM 737 C C . VAL A 1 100 ? 3.053 8.536 -11.114 1.00 85.31 100 VAL A C 1
ATOM 739 O O . VAL A 1 100 ? 2.518 8.226 -10.053 1.00 85.31 100 VAL A O 1
ATOM 742 N N . ALA A 1 101 ? 3.578 9.746 -11.318 1.00 86.31 101 ALA A N 1
ATOM 743 C CA . ALA A 1 101 ? 3.565 10.793 -10.303 1.00 86.31 101 ALA A CA 1
ATOM 744 C C . ALA A 1 101 ? 2.134 11.154 -9.873 1.00 86.31 101 ALA A C 1
ATOM 746 O O . ALA A 1 101 ? 1.866 11.306 -8.682 1.00 86.31 101 ALA A O 1
ATOM 747 N N . ALA A 1 102 ? 1.196 11.244 -10.822 1.00 89.00 102 ALA A N 1
ATOM 748 C CA . ALA A 1 102 ? -0.211 11.487 -10.519 1.00 89.00 102 ALA A CA 1
ATOM 749 C C . ALA A 1 102 ? -0.839 10.326 -9.730 1.00 89.00 102 ALA A C 1
ATOM 751 O O . ALA A 1 102 ? -1.534 10.570 -8.744 1.00 89.00 102 ALA A O 1
ATOM 752 N N . ALA A 1 103 ? -0.572 9.077 -10.123 1.00 82.81 103 ALA A N 1
ATOM 753 C CA . ALA A 1 103 ? -1.068 7.892 -9.425 1.00 82.81 103 ALA A CA 1
ATOM 754 C C . ALA A 1 103 ? -0.542 7.815 -7.981 1.00 82.81 103 ALA A C 1
ATOM 756 O O . ALA A 1 103 ? -1.335 7.683 -7.049 1.00 82.81 103 ALA A O 1
ATOM 757 N N . LEU A 1 104 ? 0.769 7.991 -7.784 1.00 80.56 104 LEU A N 1
ATOM 758 C CA . LEU A 1 104 ? 1.387 8.043 -6.456 1.00 80.56 104 LEU A CA 1
ATOM 759 C C . LEU A 1 104 ? 0.840 9.206 -5.621 1.00 80.56 104 LEU A C 1
ATOM 761 O O . LEU A 1 104 ? 0.564 9.038 -4.437 1.00 80.56 104 LEU A O 1
ATOM 765 N N . GLY A 1 105 ? 0.621 10.371 -6.234 1.00 83.69 105 GLY A N 1
ATOM 766 C CA . GLY A 1 105 ? 0.028 11.523 -5.556 1.00 83.69 105 GLY A CA 1
ATOM 767 C C . GLY A 1 105 ? -1.385 11.252 -5.032 1.00 83.69 105 GLY A C 1
ATOM 768 O O . GLY A 1 105 ? -1.723 11.683 -3.930 1.00 83.69 105 GLY A O 1
ATOM 769 N N . VAL A 1 106 ? -2.208 10.518 -5.790 1.00 81.75 106 VAL A N 1
ATOM 770 C CA . VAL A 1 106 ? -3.553 10.109 -5.350 1.00 81.75 106 VAL A CA 1
ATOM 771 C C . VAL A 1 106 ? -3.480 9.119 -4.185 1.00 81.75 106 VAL A C 1
ATOM 773 O O . VAL A 1 106 ? -4.223 9.289 -3.218 1.00 81.75 106 VAL A O 1
ATOM 776 N N . GLU A 1 107 ? -2.573 8.144 -4.241 1.00 76.75 107 GLU A N 1
ATOM 777 C CA . GLU A 1 107 ? -2.406 7.129 -3.192 1.00 76.75 107 GLU A CA 1
ATOM 778 C C . GLU A 1 107 ? -1.867 7.737 -1.887 1.00 76.75 107 GLU A C 1
ATOM 780 O O . GLU A 1 107 ? -2.434 7.555 -0.815 1.00 76.75 107 GLU A O 1
ATOM 785 N N . VAL A 1 108 ? -0.817 8.560 -1.956 1.00 74.50 108 VAL A N 1
ATOM 786 C CA . VAL A 1 108 ? -0.277 9.245 -0.768 1.00 74.50 108 VAL A CA 1
ATOM 787 C C . VAL A 1 108 ? -1.328 10.167 -0.149 1.00 74.50 108 VAL A C 1
ATOM 789 O O . VAL A 1 108 ? -1.442 10.256 1.074 1.00 74.50 108 VAL A O 1
ATOM 792 N N . LYS A 1 109 ? -2.151 10.823 -0.975 1.00 78.75 109 LYS A N 1
ATOM 793 C CA . LYS A 1 109 ? -3.252 11.656 -0.488 1.00 78.75 109 LYS A CA 1
ATOM 794 C C . LYS A 1 109 ? -4.293 10.845 0.291 1.00 78.75 109 LYS A C 1
ATOM 796 O O . LYS A 1 109 ? -4.748 11.341 1.320 1.00 78.75 109 LYS A O 1
ATOM 801 N N . SER A 1 110 ? -4.701 9.659 -0.171 1.00 69.38 110 SER A N 1
ATOM 802 C CA . SER A 1 110 ? -5.715 8.865 0.549 1.00 69.38 110 SER A CA 1
ATOM 803 C C . SER A 1 110 ? -5.227 8.487 1.947 1.00 69.38 110 SER A C 1
ATOM 805 O O . SER A 1 110 ? -5.967 8.618 2.920 1.00 69.38 110 SER A O 1
ATOM 807 N N . LEU A 1 111 ? -3.944 8.153 2.058 1.00 68.62 111 LEU A N 1
ATOM 808 C CA . LEU A 1 111 ? -3.288 7.796 3.312 1.00 68.62 111 LEU A CA 1
ATOM 809 C C . LEU A 1 111 ? -3.180 8.973 4.282 1.00 68.62 111 LEU A C 1
ATOM 811 O O . LEU A 1 111 ? -3.402 8.803 5.477 1.00 68.62 111 LEU A O 1
ATOM 815 N N . LEU A 1 112 ? -2.885 10.173 3.772 1.00 71.00 112 LEU A N 1
ATOM 816 C CA . LEU A 1 112 ? -2.824 11.392 4.584 1.00 71.00 112 LEU A CA 1
ATOM 817 C C . LEU A 1 112 ? -4.200 11.849 5.079 1.00 71.00 112 LEU A C 1
ATOM 819 O O . LEU A 1 112 ? -4.298 12.415 6.164 1.00 71.00 112 LEU A O 1
ATOM 823 N N . ILE A 1 113 ? -5.257 11.623 4.293 1.00 74.38 113 ILE A N 1
AT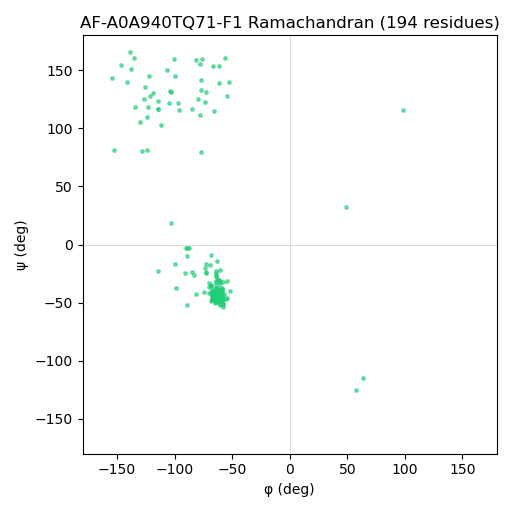OM 824 C CA . ILE A 1 113 ? -6.639 11.932 4.701 1.00 74.38 113 ILE A CA 1
ATOM 825 C C . ILE A 1 113 ? -7.130 10.938 5.757 1.00 74.38 113 ILE A C 1
ATOM 827 O O . ILE A 1 113 ? -8.000 11.276 6.559 1.00 74.38 113 ILE A O 1
ATOM 831 N N . GLY A 1 114 ? -6.529 9.750 5.792 1.00 70.31 114 GLY A N 1
ATOM 832 C CA . GLY A 1 114 ? -6.863 8.714 6.739 1.00 70.31 114 GLY A CA 1
ATOM 833 C C . GLY A 1 114 ? -7.798 7.686 6.133 1.00 70.31 114 GLY A C 1
ATOM 834 O O . GLY A 1 114 ? -8.943 7.982 5.791 1.00 70.31 114 GLY A O 1
ATOM 835 N N . GLU A 1 115 ? -7.316 6.455 6.015 1.00 78.12 115 GLU A N 1
ATOM 836 C CA . GLU A 1 115 ? -8.116 5.352 5.500 1.00 78.12 115 GLU A CA 1
ATOM 837 C C . GLU A 1 115 ? -8.671 4.500 6.633 1.00 78.12 115 GLU A C 1
ATOM 839 O O . GLU A 1 115 ? -8.022 4.279 7.654 1.00 78.12 115 GLU A O 1
ATOM 844 N N . SER A 1 116 ? -9.886 3.993 6.440 1.00 82.12 116 SER A N 1
ATOM 845 C CA . SER A 1 116 ? -10.465 3.017 7.358 1.00 82.12 116 SER A CA 1
ATOM 846 C C . SER A 1 116 ? -9.689 1.698 7.317 1.00 82.12 116 SER A C 1
ATOM 848 O O . SER A 1 116 ? -9.069 1.361 6.300 1.00 82.12 116 SER A O 1
ATOM 850 N N . ALA A 1 117 ? -9.729 0.948 8.422 1.00 84.50 117 ALA A N 1
ATOM 851 C CA . ALA A 1 117 ? -9.152 -0.389 8.481 1.00 84.50 117 ALA A CA 1
ATOM 852 C C . ALA A 1 117 ? -9.746 -1.299 7.393 1.00 84.50 117 ALA A C 1
ATOM 854 O O . ALA A 1 117 ? -10.837 -1.052 6.872 1.00 84.50 117 ALA A O 1
ATOM 855 N N . ASP A 1 118 ? -9.045 -2.392 7.074 1.00 82.50 118 ASP A N 1
ATOM 856 C CA . ASP A 1 118 ? -9.568 -3.397 6.145 1.00 82.50 118 ASP A CA 1
ATOM 857 C C . ASP A 1 118 ? -10.975 -3.870 6.583 1.00 82.50 118 ASP A C 1
ATOM 859 O O . ASP A 1 118 ? -11.200 -4.060 7.785 1.00 82.50 118 ASP A O 1
ATOM 863 N N . PRO A 1 119 ? -11.925 -4.082 5.649 1.00 84.62 119 PRO A N 1
ATOM 864 C CA . PRO A 1 119 ? -13.290 -4.477 5.989 1.00 84.62 119 PRO A CA 1
ATOM 865 C C . PRO A 1 119 ? -13.383 -5.732 6.867 1.00 84.62 119 PRO A C 1
ATOM 867 O O . PRO A 1 119 ? -14.289 -5.825 7.695 1.00 84.62 119 PRO A O 1
ATOM 870 N N . GLU A 1 120 ? -12.447 -6.682 6.732 1.00 86.44 120 GLU A N 1
ATOM 871 C CA . GLU A 1 120 ? -12.393 -7.863 7.602 1.00 86.44 120 GLU A CA 1
ATOM 872 C C . GLU A 1 120 ? -12.067 -7.459 9.051 1.00 86.44 120 GLU A C 1
ATOM 874 O O . GLU A 1 120 ? -12.707 -7.945 9.985 1.00 86.44 120 GLU A O 1
ATOM 879 N N . THR A 1 121 ? -11.139 -6.518 9.249 1.00 89.00 121 THR A N 1
ATOM 880 C CA . THR A 1 121 ? -10.780 -5.969 10.568 1.00 89.00 121 THR A CA 1
ATOM 881 C C . THR A 1 121 ? -11.928 -5.169 11.171 1.00 89.00 121 THR A C 1
ATOM 883 O O . THR A 1 121 ? -12.242 -5.353 12.346 1.00 89.00 121 THR A O 1
ATOM 886 N N . VAL A 1 122 ? -12.595 -4.318 10.382 1.00 91.75 122 VAL A N 1
ATOM 887 C CA . VAL A 1 122 ? -13.770 -3.558 10.846 1.00 91.75 122 VAL A CA 1
ATOM 888 C C . VAL A 1 122 ? -14.882 -4.511 11.279 1.00 91.75 122 VAL A C 1
ATOM 890 O O . VAL A 1 122 ? -15.437 -4.358 12.366 1.00 91.75 122 VAL A O 1
ATOM 893 N N . SER A 1 123 ? -15.166 -5.544 10.481 1.00 92.31 123 SER A N 1
ATOM 894 C CA . SER A 1 123 ? -16.163 -6.558 10.830 1.00 92.31 123 SER A CA 1
ATOM 895 C C . SER A 1 123 ? -15.772 -7.353 12.078 1.00 92.31 123 SER A C 1
ATOM 897 O O . SER A 1 123 ? -16.644 -7.689 12.881 1.00 92.31 123 SER A O 1
ATOM 899 N N . ALA A 1 124 ? -14.486 -7.664 12.256 1.00 93.62 124 ALA A N 1
ATOM 900 C CA . ALA A 1 124 ? -13.988 -8.361 13.437 1.00 93.62 124 ALA A CA 1
ATOM 901 C C . ALA A 1 124 ? -14.105 -7.499 14.703 1.00 93.62 124 ALA A C 1
ATOM 903 O O . ALA A 1 124 ? -14.562 -8.002 15.729 1.00 93.62 124 ALA A O 1
ATOM 904 N N . LEU A 1 125 ? -13.757 -6.209 14.624 1.00 94.75 125 LEU A N 1
ATOM 905 C CA . LEU A 1 125 ? -13.907 -5.239 15.715 1.00 94.75 125 LEU A CA 1
ATOM 906 C C . LEU A 1 125 ? -15.376 -5.043 16.085 1.00 94.75 125 LEU A C 1
ATOM 908 O O . LEU A 1 125 ? -15.733 -5.153 17.256 1.00 94.75 125 LEU A O 1
ATOM 912 N N . HIS A 1 126 ? -16.240 -4.830 15.091 1.00 95.50 126 HIS A N 1
ATOM 913 C CA . HIS A 1 126 ? -17.676 -4.705 15.313 1.00 95.50 126 HIS A CA 1
ATOM 914 C C . HIS A 1 126 ? -18.229 -5.965 15.991 1.00 95.50 126 HIS A C 1
ATOM 916 O O . HIS A 1 126 ? -18.844 -5.887 17.049 1.00 95.50 126 HIS A O 1
ATOM 922 N N . GLY A 1 127 ? -17.932 -7.150 15.446 1.00 95.25 127 GLY A N 1
ATOM 923 C CA . GLY A 1 127 ? -18.365 -8.418 16.033 1.00 95.25 127 GLY A CA 1
ATOM 924 C C . GLY A 1 127 ? -17.765 -8.705 17.413 1.00 95.25 127 GLY A C 1
ATOM 925 O O . GLY A 1 127 ? -18.372 -9.421 18.207 1.00 95.25 127 GLY A O 1
ATOM 926 N N . PHE A 1 128 ? -16.576 -8.187 17.725 1.00 95.69 128 PHE A N 1
ATOM 927 C CA . PHE A 1 128 ? -15.998 -8.254 19.066 1.00 95.69 128 PHE A CA 1
ATOM 928 C C . PHE A 1 128 ? -16.788 -7.389 20.053 1.00 95.69 128 PHE A C 1
ATOM 930 O O . PHE A 1 128 ? -17.179 -7.894 21.102 1.00 95.69 128 PHE A O 1
ATOM 937 N N . LEU A 1 129 ? -17.076 -6.133 19.696 1.00 95.31 129 LEU A N 1
ATOM 938 C CA . LEU A 1 129 ? -17.839 -5.208 20.537 1.00 95.31 129 LEU A CA 1
ATOM 939 C C . LEU A 1 129 ? -19.276 -5.697 20.760 1.00 95.31 129 LEU A C 1
ATOM 941 O O . LEU A 1 129 ? -19.731 -5.748 21.893 1.00 95.31 129 LEU A O 1
ATOM 945 N N . THR A 1 130 ? -19.976 -6.160 19.720 1.00 95.19 130 THR A N 1
ATOM 946 C CA . THR A 1 130 ? -21.364 -6.646 19.854 1.00 95.19 130 THR A CA 1
ATOM 947 C C . THR A 1 130 ? -21.496 -7.892 20.742 1.00 95.19 130 THR A C 1
ATOM 949 O O . THR A 1 130 ? -22.572 -8.165 21.260 1.00 95.19 130 THR A O 1
ATOM 952 N N . ARG A 1 131 ? -20.427 -8.680 20.924 1.00 95.19 131 ARG A N 1
ATOM 953 C CA . ARG A 1 131 ? -20.446 -9.890 21.771 1.00 95.19 131 ARG A CA 1
ATOM 954 C C . ARG A 1 131 ? -20.124 -9.617 23.240 1.00 95.19 131 ARG A C 1
ATOM 956 O O . ARG A 1 131 ? -20.133 -10.554 24.037 1.00 95.19 131 ARG A O 1
ATOM 963 N N . ARG A 1 132 ? -19.801 -8.374 23.599 1.00 93.75 132 ARG A N 1
ATOM 964 C CA . ARG A 1 132 ? -19.448 -8.004 24.970 1.00 93.75 132 ARG A CA 1
ATOM 965 C C . ARG A 1 132 ? -20.695 -7.908 25.845 1.00 93.75 132 ARG A C 1
ATOM 967 O O . ARG A 1 132 ? -21.646 -7.252 25.435 1.00 93.75 132 ARG A O 1
ATOM 974 N N . PRO A 1 133 ? -20.695 -8.505 27.049 1.00 93.81 133 PRO A N 1
ATOM 975 C CA . PRO A 1 133 ? -21.829 -8.390 27.959 1.00 93.81 133 PRO A CA 1
ATOM 976 C C . PRO A 1 133 ? -22.061 -6.951 28.434 1.00 93.81 133 PRO A C 1
ATOM 978 O O . PRO A 1 133 ? -23.195 -6.615 28.751 1.00 93.81 133 PRO A O 1
ATOM 981 N N . GLU A 1 134 ? -21.022 -6.111 28.459 1.00 93.81 134 GLU A N 1
ATOM 982 C CA . GLU A 1 134 ? -21.087 -4.707 28.885 1.00 93.81 134 GLU A CA 1
ATOM 983 C C . GLU A 1 134 ? -21.777 -3.784 27.861 1.00 93.81 134 GLU A C 1
ATOM 985 O O . GLU A 1 134 ? -22.230 -2.693 28.211 1.00 93.81 134 GLU A O 1
ATOM 990 N N . ILE A 1 135 ? -21.861 -4.203 26.594 1.00 95.12 135 ILE A N 1
ATOM 991 C CA . ILE A 1 135 ? -22.362 -3.390 25.481 1.00 95.12 135 ILE A CA 1
ATOM 992 C C . ILE A 1 135 ? -23.768 -3.860 25.109 1.00 95.12 135 ILE A C 1
ATOM 994 O O . ILE A 1 135 ? -23.972 -5.009 24.730 1.00 95.12 135 ILE A O 1
ATOM 998 N N . ALA A 1 136 ? -24.741 -2.952 25.165 1.00 94.50 136 ALA A N 1
ATOM 999 C CA . ALA A 1 136 ? -26.105 -3.215 24.719 1.00 94.50 136 ALA A CA 1
ATOM 1000 C C . ALA A 1 136 ? -26.240 -3.076 23.194 1.00 94.50 136 ALA A C 1
ATOM 1002 O O . ALA A 1 136 ? -26.899 -3.889 22.546 1.00 94.50 136 ALA A O 1
ATOM 1003 N N . GLN A 1 137 ? -25.622 -2.044 22.609 1.00 94.19 137 GLN A N 1
ATOM 1004 C CA . GLN A 1 137 ? -25.683 -1.776 21.171 1.00 94.19 137 GLN A CA 1
ATOM 1005 C C . GLN A 1 137 ? -24.461 -0.980 20.706 1.00 94.19 137 GLN A C 1
ATOM 1007 O O . GLN A 1 137 ? -24.000 -0.082 21.399 1.00 94.19 137 GLN A O 1
ATOM 1012 N N . VAL A 1 138 ? -23.953 -1.272 19.509 1.00 95.12 138 VAL A N 1
ATOM 1013 C CA . VAL A 1 138 ? -22.935 -0.449 18.837 1.00 95.12 138 VAL A CA 1
ATOM 1014 C C . VAL A 1 138 ? -23.657 0.464 17.848 1.00 95.12 138 VAL A C 1
ATOM 1016 O O . VAL A 1 138 ? -24.374 -0.043 16.987 1.00 95.12 138 VAL A O 1
ATOM 1019 N N . TYR A 1 139 ? -23.506 1.782 17.986 1.00 94.00 139 TYR A N 1
ATOM 1020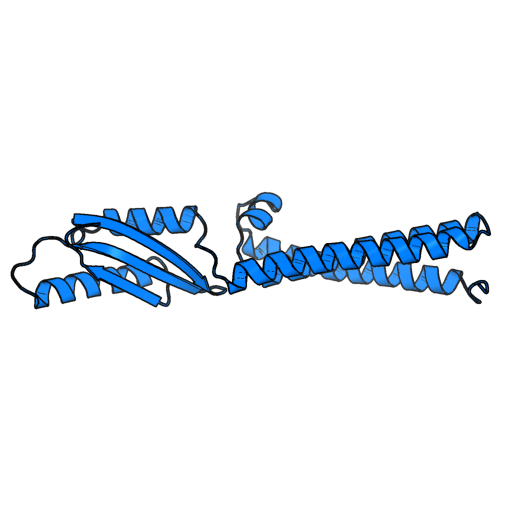 C CA . TYR A 1 139 ? -24.118 2.762 17.080 1.00 94.00 139 TYR A CA 1
ATOM 1021 C C . TYR A 1 139 ? -23.200 3.070 15.905 1.00 94.00 139 TYR A C 1
ATOM 1023 O O . TYR A 1 139 ? -23.581 2.918 14.748 1.00 94.00 139 TYR A O 1
ATOM 1031 N N . SER A 1 140 ? -21.950 3.421 16.203 1.00 93.25 140 SER A N 1
ATOM 1032 C CA . SER A 1 140 ? -20.966 3.763 15.186 1.00 93.25 140 SER A CA 1
ATOM 1033 C C . SER A 1 140 ? -19.595 3.223 15.556 1.00 93.25 140 SER A C 1
ATOM 1035 O O . SER A 1 140 ? -19.183 3.251 16.716 1.00 93.25 140 SER A O 1
ATOM 1037 N N . LEU A 1 141 ? -18.886 2.723 14.548 1.00 94.38 141 LEU A N 1
ATOM 1038 C CA . LEU A 1 141 ? -17.510 2.267 14.660 1.00 94.38 141 LEU A CA 1
ATOM 1039 C C . LEU A 1 141 ? -16.703 2.906 13.535 1.00 94.38 141 LEU A C 1
ATOM 1041 O O . LEU A 1 141 ? -16.798 2.503 12.375 1.00 94.38 141 LEU A O 1
ATOM 1045 N N . ILE A 1 142 ? -15.891 3.891 13.894 1.00 93.69 142 ILE A N 1
ATOM 1046 C CA . ILE A 1 142 ? -14.974 4.557 12.978 1.00 93.69 142 ILE A CA 1
ATOM 1047 C C . ILE A 1 142 ? -13.579 4.019 13.256 1.00 93.69 142 ILE A C 1
ATOM 1049 O O . ILE A 1 142 ? -13.125 3.958 14.396 1.00 93.69 142 ILE A O 1
ATOM 1053 N N . THR A 1 143 ? -12.883 3.620 12.200 1.00 93.31 143 THR A N 1
ATOM 1054 C CA . THR A 1 143 ? -11.4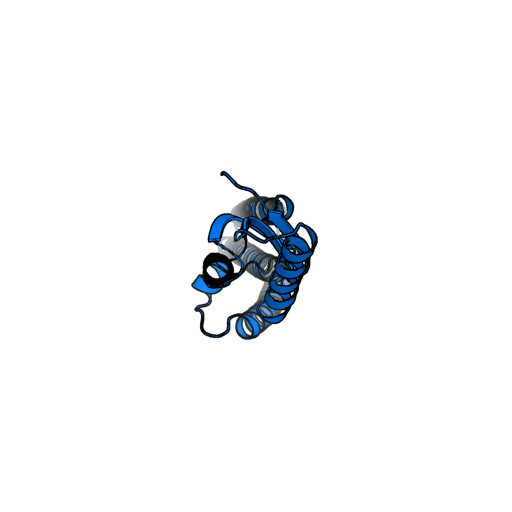99 3.163 12.296 1.00 93.31 143 THR A CA 1
ATOM 1055 C C . THR A 1 143 ? -10.626 4.012 11.394 1.00 93.31 143 THR A C 1
ATOM 1057 O O . THR A 1 143 ? -11.065 4.431 10.324 1.00 93.31 143 THR A O 1
ATOM 1060 N N . LEU A 1 144 ? -9.399 4.258 11.836 1.00 90.44 144 LEU A N 1
ATOM 1061 C CA . LEU A 1 144 ? -8.400 5.017 11.105 1.00 90.44 144 LEU A CA 1
ATOM 1062 C C . LEU A 1 144 ? -7.067 4.271 11.165 1.00 90.44 144 LEU A C 1
ATOM 1064 O O . LEU A 1 144 ? -6.513 4.062 12.245 1.00 90.44 144 LEU A O 1
ATOM 1068 N N . GLN A 1 145 ? -6.567 3.869 10.002 1.00 85.44 145 GLN A N 1
ATOM 1069 C CA . GLN A 1 145 ? -5.284 3.202 9.836 1.00 85.44 145 GLN A CA 1
ATOM 1070 C C . GLN A 1 145 ? -4.150 4.234 9.867 1.00 85.44 145 GLN A C 1
ATOM 1072 O O . GLN A 1 145 ? -4.138 5.187 9.093 1.00 85.44 145 GLN A O 1
ATOM 1077 N N . LEU A 1 146 ? -3.178 4.018 10.751 1.00 82.75 146 LEU A N 1
ATOM 1078 C CA . LEU A 1 146 ? -2.005 4.867 10.954 1.00 82.75 146 LEU A CA 1
ATOM 1079 C C . LEU A 1 146 ? -0.746 4.007 10.784 1.00 82.75 146 LEU A C 1
ATOM 1081 O O . LEU A 1 146 ? -0.167 3.503 11.746 1.00 82.75 146 LEU A O 1
ATOM 1085 N N . GLY A 1 147 ? -0.342 3.784 9.532 1.00 78.19 147 GLY A N 1
ATOM 1086 C CA . GLY A 1 147 ? 0.755 2.870 9.210 1.00 78.19 147 GLY A CA 1
ATOM 1087 C C . GLY A 1 147 ? 0.412 1.434 9.613 1.00 78.19 147 GLY A C 1
ATOM 1088 O O . GLY A 1 147 ? -0.519 0.848 9.066 1.00 78.19 147 GLY A O 1
ATOM 1089 N N . LEU A 1 148 ? 1.146 0.866 10.573 1.00 78.31 148 LEU A N 1
ATOM 1090 C CA . LEU A 1 148 ? 0.868 -0.467 11.134 1.00 78.31 148 LEU A CA 1
ATOM 1091 C C . LEU A 1 148 ? -0.093 -0.436 12.332 1.00 78.31 148 LEU A C 1
ATOM 1093 O O . LEU A 1 148 ? -0.551 -1.485 12.780 1.00 78.31 148 LEU A O 1
ATOM 1097 N N . GLU A 1 149 ? -0.393 0.752 12.846 1.00 87.19 149 GLU A N 1
ATOM 1098 C CA . GLU A 1 149 ? -1.230 0.953 14.020 1.00 87.19 149 GLU A CA 1
ATOM 1099 C C . GLU A 1 149 ? -2.648 1.351 13.608 1.00 87.19 149 GLU A C 1
ATOM 1101 O O . GLU A 1 149 ? -2.896 1.826 12.498 1.00 87.19 149 GLU A O 1
ATOM 1106 N N . LEU A 1 150 ? -3.595 1.154 14.519 1.00 91.06 150 LEU A N 1
ATOM 1107 C CA . LEU A 1 150 ? -4.999 1.456 14.316 1.00 91.06 150 LEU A CA 1
ATOM 1108 C C . LEU A 1 150 ? -5.521 2.364 15.427 1.00 91.06 150 LEU A C 1
ATOM 1110 O O . LEU A 1 150 ? -5.268 2.139 16.615 1.00 91.06 150 LEU A O 1
ATOM 1114 N N . MET A 1 151 ? -6.287 3.373 15.028 1.00 93.25 151 MET A N 1
ATOM 1115 C CA . MET A 1 151 ? -7.136 4.154 15.914 1.00 93.25 151 MET A CA 1
ATOM 1116 C C . MET A 1 151 ? -8.586 3.720 15.722 1.00 93.25 151 MET A C 1
ATOM 1118 O O . MET A 1 151 ? -9.071 3.606 14.596 1.00 93.25 151 MET A O 1
ATOM 1122 N N . VAL A 1 152 ? -9.276 3.473 16.830 1.00 95.50 152 VAL A N 1
ATOM 1123 C CA . VAL A 1 152 ? -10.676 3.049 16.852 1.00 95.50 152 VAL A CA 1
ATOM 1124 C C . VAL A 1 152 ? -11.477 4.063 17.655 1.00 95.50 152 VAL A C 1
ATOM 1126 O O . VAL A 1 152 ? -11.118 4.373 18.785 1.00 95.50 152 VAL A O 1
ATOM 1129 N N . SER A 1 153 ? -12.561 4.563 17.075 1.00 95.44 153 SER A N 1
ATOM 1130 C CA . SER A 1 153 ? -13.586 5.331 17.772 1.00 95.44 153 SER A CA 1
ATOM 1131 C C . SER A 1 153 ? -14.887 4.540 17.749 1.00 95.44 153 SER A C 1
ATOM 1133 O O . SER A 1 153 ? -15.353 4.142 16.679 1.00 95.44 153 SER A O 1
ATOM 1135 N N . ALA A 1 154 ? -15.438 4.264 18.925 1.00 95.50 154 ALA A N 1
ATOM 1136 C CA . ALA A 1 154 ? -16.656 3.492 19.091 1.00 95.50 154 ALA A CA 1
ATOM 1137 C C . ALA A 1 154 ? -17.684 4.318 19.863 1.00 95.50 154 ALA A C 1
ATOM 1139 O O . ALA A 1 154 ? -17.468 4.658 21.026 1.00 95.50 154 ALA A O 1
ATOM 1140 N N . LYS A 1 155 ? -18.815 4.587 19.213 1.00 95.56 155 LYS A N 1
ATOM 1141 C CA . LYS A 1 155 ? -20.014 5.130 19.842 1.00 95.56 155 LYS A CA 1
ATOM 1142 C C . LYS A 1 155 ? -20.936 3.969 20.173 1.00 95.56 155 LYS A C 1
ATOM 1144 O O . LYS A 1 155 ? -21.387 3.258 19.266 1.00 95.56 155 LYS A O 1
ATOM 1149 N N . VAL A 1 156 ? -21.189 3.737 21.455 1.00 95.44 156 VAL A N 1
ATOM 1150 C CA . VAL A 1 156 ? -21.948 2.563 21.898 1.00 95.44 156 VAL A CA 1
ATOM 1151 C C . VAL A 1 156 ? -22.941 2.903 22.995 1.00 95.44 156 VAL A C 1
ATOM 1153 O O . VAL A 1 156 ? -22.704 3.762 23.840 1.00 95.44 156 VAL A O 1
ATOM 1156 N N . ARG A 1 157 ? -24.025 2.137 23.034 1.00 95.00 157 ARG A N 1
ATOM 1157 C CA . ARG A 1 157 ? -24.894 2.028 24.194 1.00 95.00 157 ARG A CA 1
ATOM 1158 C C . ARG A 1 157 ? -24.341 0.984 25.148 1.00 95.00 157 ARG A C 1
ATOM 1160 O O . ARG A 1 157 ? -24.287 -0.201 24.815 1.00 95.00 157 ARG A O 1
ATOM 1167 N N . MET A 1 158 ? -23.970 1.432 26.339 1.00 94.38 158 MET A N 1
ATOM 1168 C CA . MET A 1 158 ? -23.590 0.559 27.447 1.00 94.38 158 MET A CA 1
ATOM 1169 C C . MET A 1 158 ? -24.834 -0.037 28.108 1.00 94.38 158 MET A C 1
ATOM 1171 O O . MET A 1 158 ? -25.925 0.530 28.018 1.00 94.38 158 MET A O 1
ATOM 1175 N N . GLN A 1 159 ? -24.676 -1.185 28.762 1.00 93.19 159 GLN A N 1
ATOM 1176 C CA . GLN A 1 159 ? -25.727 -1.720 29.625 1.00 93.19 159 GLN A CA 1
ATOM 1177 C C . GLN A 1 159 ? -26.030 -0.764 30.781 1.00 93.19 159 GLN A C 1
ATOM 1179 O O . GLN A 1 159 ? -25.168 -0.004 31.226 1.00 93.19 159 GLN A O 1
ATOM 1184 N N . GLU A 1 160 ? -27.258 -0.822 31.293 1.00 89.94 160 GLU A N 1
ATOM 1185 C CA . GLU A 1 160 ? -27.627 -0.046 32.473 1.00 89.94 160 GLU A CA 1
ATOM 1186 C C . GLU A 1 160 ? -26.849 -0.535 33.701 1.00 89.94 160 GLU A C 1
ATOM 1188 O O . GLU A 1 160 ? -27.012 -1.662 34.171 1.00 89.94 160 GLU A O 1
ATOM 1193 N N . THR A 1 161 ? -25.999 0.341 34.229 1.00 87.56 161 THR A N 1
ATOM 1194 C CA . THR A 1 161 ? -25.227 0.116 35.454 1.00 87.56 161 THR A CA 1
ATOM 1195 C C . THR A 1 161 ? -25.796 0.936 36.606 1.00 87.56 161 THR A C 1
ATOM 1197 O O . THR A 1 161 ? -26.290 2.045 36.403 1.00 87.56 161 THR A O 1
ATOM 1200 N N . GLY A 1 162 ? -25.660 0.451 37.841 1.00 82.00 162 GLY A N 1
ATOM 1201 C CA . GLY A 1 162 ? -26.191 1.140 39.022 1.00 82.00 162 GLY A CA 1
ATOM 1202 C C . GLY A 1 162 ? -25.425 2.406 39.421 1.00 82.00 162 GLY A C 1
ATOM 1203 O O . GLY A 1 162 ? -25.940 3.213 40.192 1.00 82.00 162 GLY A O 1
ATOM 1204 N N . THR A 1 163 ? -24.194 2.596 38.931 1.00 92.38 163 THR A N 1
ATOM 1205 C CA . THR A 1 163 ? -23.346 3.751 39.270 1.00 92.38 163 THR A CA 1
ATOM 1206 C C . THR A 1 163 ? -22.469 4.184 38.096 1.00 92.38 163 THR A C 1
ATOM 1208 O O . THR A 1 163 ? -22.079 3.364 37.270 1.00 92.38 163 THR A O 1
ATOM 1211 N N . ALA A 1 164 ? -22.076 5.462 38.067 1.00 91.25 164 ALA A N 1
ATOM 1212 C CA . ALA A 1 164 ? -21.121 5.974 37.079 1.00 91.25 164 ALA A CA 1
ATOM 1213 C C . ALA A 1 164 ? -19.735 5.305 37.179 1.00 91.25 164 ALA A C 1
ATOM 1215 O O . ALA A 1 164 ? -19.044 5.171 36.175 1.00 91.25 164 ALA A O 1
ATOM 1216 N N . LEU A 1 165 ? -19.334 4.857 38.375 1.00 94.06 165 LEU A N 1
ATOM 1217 C CA . LEU A 1 165 ? -18.077 4.125 38.562 1.00 94.06 165 LEU A CA 1
ATOM 1218 C C . LEU A 1 165 ? -18.101 2.771 37.848 1.00 94.06 165 LEU A C 1
ATOM 1220 O O . LEU A 1 165 ? -17.147 2.449 37.150 1.00 94.06 165 LEU A O 1
ATOM 1224 N N . GLN A 1 166 ? -19.204 2.024 37.956 1.00 93.25 166 GLN A N 1
ATOM 1225 C CA . GLN A 1 166 ? -19.367 0.751 37.245 1.00 93.25 166 GLN A CA 1
ATOM 1226 C C . GLN A 1 166 ? -19.323 0.937 35.726 1.00 93.25 166 GLN A C 1
ATOM 1228 O O . GLN A 1 166 ? -18.634 0.185 35.048 1.00 93.25 166 GLN A O 1
ATOM 1233 N N . LEU A 1 167 ? -19.974 1.981 35.202 1.00 92.81 167 LEU A N 1
ATOM 1234 C CA . LEU A 1 167 ? -19.894 2.326 33.781 1.00 92.81 167 LEU A CA 1
ATOM 1235 C C . LEU A 1 167 ? -18.439 2.525 33.324 1.00 92.81 167 LEU A C 1
ATOM 1237 O O . LEU A 1 167 ? -18.029 1.986 32.300 1.00 92.81 167 LEU A O 1
ATOM 1241 N N . ILE A 1 168 ? -17.649 3.283 34.091 1.00 93.94 168 ILE A N 1
ATOM 1242 C CA . ILE A 1 168 ? -16.234 3.540 33.784 1.00 93.94 168 ILE A CA 1
ATOM 1243 C C . ILE A 1 168 ? -15.408 2.247 33.867 1.00 93.94 168 ILE A C 1
ATOM 1245 O O . ILE A 1 168 ? -14.555 2.006 33.014 1.00 93.94 168 ILE A O 1
ATOM 1249 N N . GLU A 1 169 ? -15.647 1.403 34.872 1.00 95.19 169 GLU A N 1
ATOM 1250 C CA . GLU A 1 169 ? -14.978 0.103 35.009 1.00 95.19 169 GLU A CA 1
ATOM 1251 C C . GLU A 1 169 ? -15.279 -0.830 33.831 1.00 95.19 169 GLU A C 1
ATOM 1253 O O . GLU A 1 169 ? -14.368 -1.486 33.319 1.00 95.19 169 GLU A O 1
ATOM 1258 N N . ASP A 1 170 ? -16.527 -0.857 33.370 1.00 94.62 170 ASP A N 1
ATOM 1259 C CA . ASP A 1 170 ? -16.943 -1.652 32.221 1.00 94.62 170 ASP A CA 1
ATOM 1260 C C . ASP A 1 170 ? -16.320 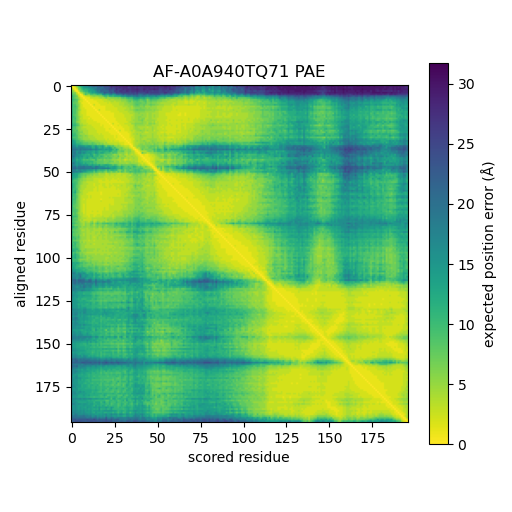-1.129 30.917 1.00 94.62 170 ASP A C 1
ATOM 1262 O O . ASP A 1 170 ? -15.799 -1.928 30.136 1.00 94.62 170 ASP A O 1
ATOM 1266 N N . ILE A 1 171 ? -16.261 0.195 30.711 1.00 94.38 171 ILE A N 1
ATOM 1267 C CA . ILE A 1 171 ? -15.537 0.802 29.576 1.00 94.38 171 ILE A CA 1
ATOM 1268 C C . ILE A 1 171 ? -14.059 0.394 29.607 1.00 94.38 171 ILE A C 1
ATOM 1270 O O . ILE A 1 171 ? -13.547 -0.145 28.626 1.00 94.38 171 ILE A O 1
ATOM 1274 N N . ASN A 1 172 ? -13.382 0.561 30.748 1.00 94.88 172 ASN A N 1
ATOM 1275 C CA . ASN A 1 172 ? -11.971 0.191 30.895 1.00 94.88 172 ASN A CA 1
ATOM 1276 C C . ASN A 1 172 ? -11.731 -1.301 30.612 1.00 94.88 172 ASN A C 1
ATOM 1278 O O . ASN A 1 172 ? -10.724 -1.666 30.000 1.00 94.88 172 ASN A O 1
ATOM 1282 N N . ARG A 1 173 ? -12.656 -2.179 31.025 1.00 95.25 173 ARG A N 1
ATOM 1283 C CA . ARG A 1 173 ? -12.576 -3.622 30.753 1.00 95.25 173 ARG A CA 1
ATOM 1284 C C . ARG A 1 173 ? -12.708 -3.924 29.261 1.00 95.25 173 ARG A C 1
ATOM 1286 O O . ARG A 1 173 ? -11.968 -4.766 28.744 1.00 95.25 173 ARG A O 1
ATOM 1293 N N . VAL A 1 174 ? -13.622 -3.246 28.567 1.00 94.75 174 VAL A N 1
ATOM 1294 C CA . VAL A 1 174 ? -13.781 -3.371 27.112 1.00 94.75 174 VAL A CA 1
ATOM 1295 C C . VAL A 1 174 ? -12.527 -2.876 26.392 1.00 94.75 174 VAL A C 1
ATOM 1297 O O . VAL A 1 174 ? -12.011 -3.594 25.535 1.00 94.75 174 VAL A O 1
ATOM 1300 N N . GLU A 1 175 ? -12.006 -1.700 26.748 1.00 94.50 175 GLU A N 1
ATOM 1301 C CA . GLU A 1 175 ? -10.812 -1.123 26.121 1.00 94.50 175 GLU A CA 1
ATOM 1302 C C . GLU A 1 175 ? -9.576 -2.010 26.288 1.00 94.50 175 GLU A C 1
ATOM 1304 O O . GLU A 1 175 ? -8.861 -2.271 25.315 1.00 94.50 175 GLU A O 1
ATOM 1309 N N . LEU A 1 176 ? -9.333 -2.500 27.508 1.00 93.94 176 LEU A N 1
ATOM 1310 C CA . LEU A 1 176 ? -8.206 -3.380 27.803 1.00 93.94 176 LEU A CA 1
ATOM 1311 C C . LEU A 1 176 ? -8.282 -4.646 26.950 1.00 93.94 176 LEU A C 1
ATOM 1313 O O . LEU A 1 176 ? -7.334 -4.998 26.250 1.00 93.94 176 LEU A O 1
ATOM 1317 N N . ALA A 1 177 ? -9.445 -5.285 26.934 1.00 94.19 177 ALA A N 1
ATOM 1318 C CA . ALA A 1 177 ? -9.600 -6.526 26.208 1.00 94.19 177 ALA A CA 1
ATOM 1319 C C . ALA A 1 177 ? -9.627 -6.329 24.680 1.00 94.19 177 ALA A C 1
ATOM 1321 O O . ALA A 1 177 ? -9.287 -7.251 23.935 1.00 94.19 177 ALA A O 1
ATOM 1322 N N . LEU A 1 178 ? -10.002 -5.142 24.192 1.00 93.62 178 LEU A N 1
ATOM 1323 C CA . LEU A 1 178 ? -9.874 -4.778 22.782 1.00 93.62 178 LEU A CA 1
ATOM 1324 C C . LEU A 1 178 ? -8.398 -4.708 22.374 1.00 93.62 178 LEU A C 1
ATOM 1326 O O . LEU A 1 178 ? -8.030 -5.288 21.355 1.00 93.62 178 LEU A O 1
ATOM 1330 N N . ARG A 1 179 ? -7.539 -4.090 23.194 1.00 91.94 179 ARG A N 1
ATOM 1331 C CA . ARG A 1 179 ? -6.085 -4.041 22.954 1.00 91.94 179 ARG A CA 1
ATOM 1332 C C . ARG A 1 179 ? -5.433 -5.425 23.008 1.00 91.94 179 ARG A C 1
ATOM 1334 O O . ARG A 1 179 ? -4.527 -5.698 22.229 1.00 91.94 179 ARG A O 1
ATOM 1341 N N . GLU A 1 180 ? -5.913 -6.313 23.878 1.00 93.25 180 GLU A N 1
ATOM 1342 C CA . GLU A 1 180 ? -5.427 -7.701 23.956 1.00 93.25 180 GLU A CA 1
ATOM 1343 C C . GLU A 1 180 ? -5.784 -8.527 22.710 1.00 93.25 180 GLU A C 1
ATOM 1345 O O . GLU A 1 180 ? -4.965 -9.308 22.229 1.00 93.25 180 GLU A O 1
ATOM 1350 N N . ASN A 1 181 ? -6.998 -8.359 22.172 1.00 93.81 181 ASN A N 1
ATOM 1351 C CA . ASN A 1 181 ? -7.461 -9.115 21.001 1.00 93.81 181 ASN A CA 1
ATOM 1352 C C . ASN A 1 181 ? -6.984 -8.509 19.674 1.00 93.81 181 ASN A C 1
ATOM 1354 O O . ASN A 1 181 ? -6.846 -9.230 18.686 1.00 93.81 181 ASN A O 1
ATOM 1358 N N . PHE A 1 182 ? -6.720 -7.202 19.648 1.00 93.69 182 PHE A N 1
ATOM 1359 C CA . PHE A 1 182 ? -6.259 -6.472 18.471 1.00 93.69 182 PHE A CA 1
ATOM 1360 C C . PHE A 1 182 ? -5.004 -5.659 18.819 1.00 93.69 182 PHE A C 1
ATOM 1362 O O . PHE A 1 182 ? -5.100 -4.446 19.012 1.00 93.69 182 PHE A O 1
ATOM 1369 N N . PRO A 1 183 ? -3.812 -6.287 18.853 1.00 90.94 183 PRO A N 1
ATOM 1370 C CA . PRO A 1 183 ? -2.569 -5.629 19.270 1.00 90.94 183 PRO A CA 1
ATOM 1371 C C . PRO A 1 183 ? -2.173 -4.425 18.407 1.00 90.94 183 PRO A C 1
ATOM 1373 O O . PRO A 1 183 ? -1.424 -3.561 18.851 1.00 90.94 183 PRO A O 1
ATOM 1376 N N . GLN A 1 184 ? -2.679 -4.355 17.173 1.00 89.44 184 GLN A N 1
ATOM 1377 C CA . GLN A 1 184 ? -2.502 -3.199 16.294 1.00 89.44 184 GLN A CA 1
ATOM 1378 C C . GLN A 1 184 ? -3.260 -1.946 16.766 1.00 89.44 184 GLN A C 1
ATOM 1380 O O . GLN A 1 184 ? -2.955 -0.851 16.304 1.00 89.44 184 GLN A O 1
ATOM 1385 N N . VAL A 1 185 ? -4.251 -2.068 17.658 1.00 94.12 185 VAL A N 1
ATOM 1386 C CA . VAL A 1 185 ? -5.026 -0.926 18.155 1.00 94.12 185 VAL A CA 1
ATOM 1387 C C . VAL A 1 185 ? -4.226 -0.175 19.210 1.00 94.12 185 VAL A C 1
ATOM 1389 O O . VAL A 1 185 ? -4.032 -0.653 20.328 1.00 94.12 185 VAL A O 1
ATOM 1392 N N . ARG A 1 186 ? -3.799 1.041 18.870 1.00 91.88 186 ARG A N 1
ATOM 1393 C CA . ARG A 1 186 ? -3.017 1.899 19.768 1.00 91.88 186 ARG A CA 1
ATOM 1394 C C . ARG A 1 186 ? -3.864 2.950 20.473 1.00 91.88 186 ARG A C 1
ATOM 1396 O O . ARG A 1 186 ? -3.632 3.227 21.653 1.00 91.88 186 ARG A O 1
ATOM 1403 N N . TRP A 1 187 ? -4.849 3.500 19.769 1.00 92.81 187 TRP A N 1
ATOM 1404 C CA . TRP A 1 187 ? -5.762 4.513 20.293 1.00 92.81 187 TRP A CA 1
ATOM 1405 C C . TRP A 1 187 ? -7.194 3.999 20.252 1.00 92.81 187 TRP A C 1
ATOM 1407 O O . TRP A 1 187 ? -7.653 3.502 19.223 1.00 92.81 187 TRP A O 1
ATOM 1417 N N . VAL A 1 188 ? -7.886 4.138 21.378 1.00 94.56 188 VAL A N 1
ATOM 1418 C CA . VAL A 1 188 ? -9.299 3.798 21.524 1.00 94.56 188 VAL A CA 1
ATOM 1419 C C . VAL A 1 188 ? -9.996 5.029 22.076 1.00 94.56 188 VAL A C 1
ATOM 1421 O O . VAL A 1 188 ? -9.561 5.573 23.087 1.00 94.56 188 VAL A O 1
ATOM 1424 N N . PHE A 1 189 ? -11.036 5.473 21.384 1.00 94.06 189 PHE A N 1
ATOM 1425 C CA . PHE A 1 189 ? -11.954 6.499 21.848 1.00 94.06 189 PHE A CA 1
ATOM 1426 C C . PHE A 1 189 ? -13.305 5.839 22.033 1.00 94.06 189 PHE A C 1
ATOM 1428 O O . PHE A 1 189 ? -13.882 5.311 21.082 1.00 94.06 189 PHE A O 1
ATOM 1435 N N . PHE A 1 190 ? -13.769 5.820 23.272 1.00 93.62 190 PHE A N 1
ATOM 1436 C CA . PHE A 1 190 ? -15.003 5.157 23.633 1.00 93.62 190 PHE A CA 1
ATOM 1437 C C . PHE A 1 190 ? -16.012 6.205 24.088 1.00 93.62 190 PHE A C 1
ATOM 1439 O O . PHE A 1 190 ? -15.789 6.911 25.071 1.00 93.62 190 PHE A O 1
ATOM 1446 N N . GLU A 1 191 ? -17.105 6.330 23.344 1.00 94.19 191 GLU A N 1
ATOM 1447 C CA . GLU A 1 191 ? -18.164 7.299 23.598 1.00 94.19 191 GLU A CA 1
ATOM 1448 C C . GLU A 1 191 ? -19.435 6.549 24.027 1.00 94.19 191 GLU A C 1
ATOM 1450 O O . GLU A 1 191 ? -20.102 5.935 23.184 1.00 94.19 191 GLU A O 1
ATOM 1455 N N . PRO A 1 192 ? -19.764 6.535 25.334 1.00 91.62 192 PRO A N 1
ATOM 1456 C CA . PRO A 1 192 ? -21.026 5.984 25.801 1.00 91.62 192 PRO A CA 1
ATOM 1457 C C . PRO A 1 192 ? -22.170 6.947 25.454 1.00 91.62 192 PRO A C 1
ATOM 1459 O O . PRO A 1 192 ? -22.170 8.097 25.889 1.00 91.62 192 PRO A O 1
ATOM 1462 N N . ASP A 1 193 ? -23.166 6.465 24.715 1.00 91.12 193 ASP A N 1
ATOM 1463 C CA . ASP A 1 193 ? -24.366 7.228 24.361 1.00 91.12 193 ASP A CA 1
ATOM 1464 C C . ASP A 1 193 ? -25.631 6.375 24.553 1.00 91.12 193 ASP A C 1
ATOM 1466 O O . ASP A 1 193 ? -25.611 5.147 24.613 1.00 91.12 193 ASP A O 1
ATOM 1470 N N . ILE A 1 194 ? -26.768 7.039 24.660 1.00 87.00 194 ILE A N 1
ATOM 1471 C CA . ILE A 1 194 ? -28.094 6.447 24.756 1.00 87.00 194 ILE A CA 1
ATOM 1472 C C . ILE A 1 194 ? -28.833 6.468 23.416 1.00 87.00 194 ILE A C 1
ATOM 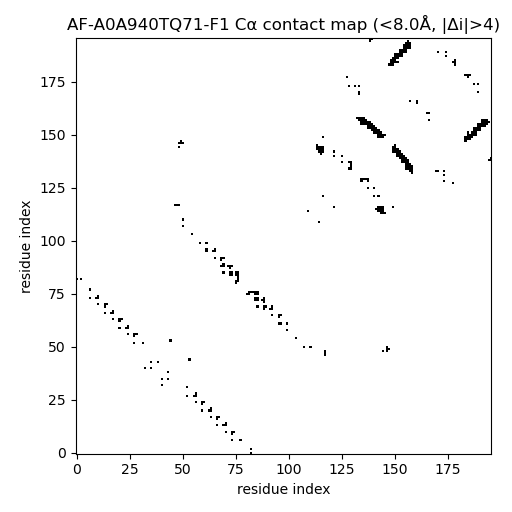1474 O O . ILE A 1 194 ? -29.761 5.671 23.273 1.00 87.00 194 ILE A O 1
ATOM 1478 N N . HIS A 1 195 ? -28.410 7.271 22.433 1.00 78.25 195 HIS A N 1
ATOM 1479 C CA . HIS A 1 195 ? -28.995 7.337 21.084 1.00 78.25 195 HIS A CA 1
ATOM 1480 C C . HIS A 1 195 ? -27.905 7.450 19.997 1.00 78.25 195 HIS A C 1
ATOM 1482 O O . HIS A 1 195 ? -26.747 7.725 20.310 1.00 78.25 195 HIS A O 1
ATOM 1488 N N . ASP A 1 196 ? -28.282 7.221 18.735 1.00 70.94 196 ASP A N 1
ATOM 1489 C CA . ASP A 1 196 ? -27.409 7.408 17.562 1.00 70.94 196 ASP A CA 1
ATOM 1490 C C . ASP A 1 196 ? -27.296 8.891 17.172 1.00 70.94 196 ASP A C 1
ATOM 1492 O O . ASP A 1 196 ? -28.348 9.571 17.127 1.00 70.94 196 ASP A O 1
#